Protein AF-A0A8H7PCL9-F1 (afdb_monomer)

Sequence (348 aa):
MTSRLWSHPNTRAAIKTLTWFPVIFFFLENGFSTATVQGRSMQPTFNPDSNKLTPDVVLLSHWGAIGHKFKRGEVVAMTSPHNPNLTITKRIIALEGDTVRPLPQSEQKSAVHVPKGHCWVEGDESFHSRDSNFFGAVPLGLISSKVTYILWPLSRFGKVELKPNRDRVSVDSVDAVHLNQQKSKFSRVIASSYTNIRMENYRRQPITASETDAGHTLIKHAENELLISASGKINRYVTVGLELLEKNKTVVIVGSGKAVSKTVSVTEIIKRRMEGALHQYTQIGSSTSTEKWNPVENKEFDQLVVSKHIPVLTIYLCHEPSPDLEKVSGYQPPTKEGTSSGTAGTTT

Structure (mmCIF, N/CA/C/O backbone):
data_AF-A0A8H7PCL9-F1
#
_entry.id   AF-A0A8H7PCL9-F1
#
loop_
_atom_site.group_PDB
_atom_site.id
_atom_site.type_symbol
_atom_site.label_atom_id
_atom_site.label_alt_id
_atom_site.label_comp_id
_atom_site.label_asym_id
_atom_site.label_entity_id
_atom_site.label_seq_id
_atom_site.pdbx_PDB_ins_code
_atom_site.Cartn_x
_atom_site.Cartn_y
_atom_site.Cartn_z
_atom_site.occupancy
_atom_site.B_iso_or_equiv
_atom_site.auth_seq_id
_atom_site.auth_comp_id
_atom_site.auth_asym_id
_atom_site.auth_atom_id
_atom_site.pdbx_PDB_model_num
ATOM 1 N N . MET A 1 1 ? 8.202 14.945 -63.476 1.00 48.34 1 MET A N 1
ATOM 2 C CA . MET A 1 1 ? 8.216 13.559 -62.941 1.00 48.34 1 MET A CA 1
ATOM 3 C C . MET A 1 1 ? 7.978 13.461 -61.426 1.00 48.34 1 MET A C 1
ATOM 5 O O . MET A 1 1 ? 7.854 12.354 -60.927 1.00 48.34 1 MET A O 1
ATOM 9 N N . THR A 1 2 ? 7.838 14.565 -60.683 1.00 52.59 2 THR A N 1
ATOM 10 C CA . THR A 1 2 ? 7.765 14.551 -59.206 1.00 52.59 2 THR A CA 1
ATOM 11 C C . THR A 1 2 ? 6.348 14.515 -58.614 1.00 52.59 2 THR A C 1
ATOM 13 O O . THR A 1 2 ? 6.199 14.263 -57.424 1.00 52.59 2 THR A O 1
ATOM 16 N N . SER A 1 3 ? 5.287 14.696 -59.408 1.00 57.50 3 SER A N 1
ATOM 17 C CA . SER A 1 3 ? 3.907 14.780 -58.890 1.00 57.50 3 SER A CA 1
ATOM 18 C C . SER A 1 3 ? 3.213 13.429 -58.651 1.00 57.50 3 SER A C 1
ATOM 20 O O . SER A 1 3 ? 2.163 13.393 -58.015 1.00 57.50 3 SER A O 1
ATOM 22 N N . ARG A 1 4 ? 3.783 12.307 -59.123 1.00 54.62 4 ARG A N 1
ATOM 23 C CA . ARG A 1 4 ? 3.155 10.968 -59.042 1.00 54.62 4 ARG A CA 1
ATOM 24 C C . ARG A 1 4 ? 3.496 10.160 -57.785 1.00 54.62 4 ARG A C 1
ATOM 26 O O . ARG A 1 4 ? 2.780 9.214 -57.484 1.00 54.62 4 ARG A O 1
ATOM 33 N N . LEU A 1 5 ? 4.533 10.529 -57.026 1.00 55.78 5 LEU A N 1
ATOM 34 C CA . LEU A 1 5 ? 4.865 9.861 -55.753 1.00 55.78 5 LEU A CA 1
ATOM 35 C C . LEU A 1 5 ? 4.002 10.341 -54.566 1.00 55.78 5 LEU A C 1
ATOM 37 O O . LEU A 1 5 ? 3.931 9.679 -53.530 1.00 55.78 5 LEU A O 1
ATOM 41 N N . TRP A 1 6 ? 3.315 11.478 -54.708 1.00 55.00 6 TRP A N 1
ATOM 42 C CA . TRP A 1 6 ? 2.597 12.157 -53.619 1.00 55.00 6 TRP A CA 1
ATOM 43 C C . TRP A 1 6 ? 1.098 11.811 -53.508 1.00 55.00 6 TRP A C 1
ATOM 45 O O . TRP A 1 6 ? 0.405 12.288 -52.602 1.00 55.00 6 TRP A O 1
ATOM 55 N N . SER A 1 7 ? 0.579 10.984 -54.419 1.00 62.31 7 SER A N 1
ATOM 56 C CA . SER A 1 7 ? -0.838 10.598 -54.471 1.00 62.31 7 SER A CA 1
ATOM 57 C C . SER A 1 7 ? -1.140 9.222 -53.871 1.00 62.31 7 SER A C 1
ATOM 59 O O . SER A 1 7 ? -2.313 8.889 -53.714 1.00 62.31 7 SER A O 1
ATOM 61 N N . HIS A 1 8 ? -0.128 8.430 -53.499 1.00 67.25 8 HIS A N 1
ATOM 62 C CA . HIS A 1 8 ? -0.370 7.133 -52.871 1.00 67.25 8 HIS A CA 1
ATOM 63 C C . HIS A 1 8 ? -0.796 7.298 -51.399 1.00 67.25 8 HIS A C 1
ATOM 65 O O . HIS A 1 8 ? -0.159 8.032 -50.640 1.00 67.25 8 HIS A O 1
ATOM 71 N N . PRO A 1 9 ? -1.848 6.596 -50.942 1.00 70.31 9 PRO A N 1
ATOM 72 C CA . PRO A 1 9 ? -2.336 6.705 -49.564 1.00 70.31 9 PRO A CA 1
ATOM 73 C C . PRO A 1 9 ? -1.254 6.354 -48.527 1.00 70.31 9 PRO A C 1
ATOM 75 O O . PRO A 1 9 ? -1.187 6.973 -47.465 1.00 70.31 9 PRO A O 1
ATOM 78 N N . ASN A 1 10 ? -0.337 5.448 -48.879 1.00 74.44 10 ASN A N 1
ATOM 79 C CA . ASN A 1 10 ? 0.753 5.007 -48.010 1.00 74.44 10 ASN A CA 1
ATOM 80 C C . ASN A 1 10 ? 1.853 6.068 -47.841 1.00 74.44 10 ASN A C 1
ATOM 82 O O . ASN A 1 10 ? 2.430 6.162 -46.761 1.00 74.44 10 ASN A O 1
ATOM 86 N N . THR A 1 11 ? 2.127 6.907 -48.851 1.00 76.75 11 THR A N 1
ATOM 87 C CA . THR A 1 11 ? 3.145 7.970 -48.727 1.00 76.75 11 THR A CA 1
ATOM 88 C C . THR A 1 11 ? 2.647 9.110 -47.843 1.00 76.75 11 THR A C 1
ATOM 90 O O . THR A 1 11 ? 3.394 9.616 -47.008 1.00 76.75 11 THR A O 1
ATOM 93 N N . ARG A 1 12 ? 1.353 9.447 -47.917 1.00 75.56 12 ARG A N 1
ATOM 94 C CA . ARG A 1 12 ? 0.717 10.400 -46.989 1.00 75.56 12 ARG A CA 1
ATOM 95 C C . ARG A 1 12 ? 0.683 9.879 -45.551 1.00 75.56 12 ARG A C 1
ATOM 97 O O . ARG A 1 12 ? 0.902 10.656 -44.625 1.00 75.56 12 ARG A O 1
ATOM 104 N N . ALA A 1 13 ? 0.420 8.586 -45.361 1.00 76.94 13 ALA A N 1
ATOM 105 C CA . ALA A 1 13 ? 0.471 7.953 -44.045 1.00 76.94 13 ALA A CA 1
ATOM 106 C C . ALA A 1 13 ? 1.899 7.950 -43.471 1.00 76.94 13 ALA A C 1
ATOM 108 O O . ALA A 1 13 ? 2.084 8.360 -42.329 1.00 76.94 13 ALA A O 1
ATOM 109 N N . ALA A 1 14 ? 2.903 7.596 -44.281 1.00 82.75 14 ALA A N 1
ATOM 110 C CA . ALA A 1 14 ? 4.309 7.574 -43.876 1.00 82.75 14 ALA A CA 1
ATOM 111 C C . ALA A 1 14 ? 4.837 8.962 -43.469 1.00 82.75 14 ALA A C 1
ATOM 113 O O . ALA A 1 14 ? 5.532 9.096 -42.463 1.00 82.75 14 ALA A O 1
ATOM 114 N N . ILE A 1 15 ? 4.465 10.015 -44.207 1.00 85.44 15 ILE A N 1
ATOM 115 C CA . ILE A 1 15 ? 4.829 11.396 -43.857 1.00 85.44 15 ILE A CA 1
ATOM 116 C C . ILE A 1 15 ? 4.189 11.794 -42.521 1.00 85.44 15 ILE A C 1
ATOM 118 O O . ILE A 1 15 ? 4.875 12.342 -41.663 1.00 85.44 15 ILE A O 1
ATOM 122 N N . LYS A 1 16 ? 2.910 11.453 -42.297 1.00 83.88 16 LYS A N 1
ATOM 123 C CA . LYS A 1 16 ? 2.231 11.714 -41.016 1.00 83.88 16 LYS A CA 1
ATOM 124 C C . LYS A 1 16 ? 2.896 10.981 -39.849 1.00 83.88 16 LYS A C 1
ATOM 126 O O . LYS A 1 16 ? 3.113 11.588 -38.802 1.00 83.88 16 LYS A O 1
ATOM 131 N N . THR A 1 17 ? 3.259 9.709 -40.010 1.00 85.81 17 THR A N 1
ATOM 132 C CA . THR A 1 17 ? 3.965 8.961 -38.957 1.00 85.81 17 THR A CA 1
ATOM 133 C C . THR A 1 17 ? 5.350 9.541 -38.680 1.00 85.81 17 THR A C 1
ATOM 135 O O . THR A 1 17 ? 5.729 9.674 -37.520 1.00 85.81 17 THR A O 1
ATOM 138 N N . LEU A 1 18 ? 6.078 9.961 -39.721 1.00 90.56 18 LEU A N 1
ATOM 139 C CA . LEU A 1 18 ? 7.405 10.560 -39.582 1.00 90.56 18 LEU A CA 1
ATOM 140 C C . LEU A 1 18 ? 7.347 11.919 -38.871 1.00 90.56 18 LEU A C 1
ATOM 142 O O . LEU A 1 18 ? 8.186 12.197 -38.023 1.00 90.56 18 LEU A O 1
ATOM 146 N N . THR A 1 19 ? 6.327 12.741 -39.139 1.00 92.00 19 THR A N 1
ATOM 147 C CA . THR A 1 19 ? 6.136 14.018 -38.426 1.00 92.00 19 THR A CA 1
ATOM 148 C C . THR A 1 19 ? 5.811 13.847 -36.943 1.00 92.00 19 THR A C 1
ATOM 150 O O . THR A 1 19 ? 6.149 14.715 -36.146 1.00 92.00 19 THR A O 1
ATOM 153 N N . TRP A 1 20 ? 5.191 12.729 -36.550 1.00 92.38 20 TRP A N 1
ATOM 154 C CA . TRP A 1 20 ? 4.931 12.413 -35.141 1.00 92.38 20 TRP A CA 1
ATOM 155 C C . TRP A 1 20 ? 6.137 11.787 -34.428 1.00 92.38 20 TRP A C 1
ATOM 157 O O . TRP A 1 20 ? 6.153 11.753 -33.199 1.00 92.38 20 TRP A O 1
ATOM 167 N N . PHE A 1 21 ? 7.159 11.330 -35.160 1.00 91.12 21 PHE A N 1
ATOM 168 C CA . PHE A 1 21 ? 8.329 10.671 -34.578 1.00 91.12 21 PHE A CA 1
ATOM 169 C C . PHE A 1 21 ? 9.096 11.550 -33.572 1.00 91.12 21 PHE A C 1
ATOM 171 O O . PHE A 1 21 ? 9.332 11.054 -32.475 1.00 91.12 21 PHE A O 1
ATOM 178 N N . PRO A 1 22 ? 9.421 12.836 -33.836 1.00 91.62 22 PRO A N 1
ATOM 179 C CA . PRO A 1 22 ? 10.110 13.682 -32.855 1.00 91.62 22 PRO A CA 1
ATOM 180 C C . PRO A 1 22 ? 9.308 13.875 -31.568 1.00 91.62 22 PRO A C 1
ATOM 182 O O . PRO A 1 22 ? 9.877 13.903 -30.482 1.00 91.62 22 PRO A O 1
ATOM 185 N N . VAL A 1 23 ? 7.978 13.960 -31.687 1.00 88.75 23 VAL A N 1
ATOM 186 C CA . VAL A 1 23 ? 7.079 14.047 -30.533 1.00 88.75 23 VAL A CA 1
ATOM 187 C C . VAL A 1 23 ? 7.150 12.737 -29.752 1.00 88.75 23 VAL A C 1
ATOM 189 O O . VAL A 1 23 ? 7.508 12.740 -28.585 1.00 88.75 23 VAL A O 1
ATOM 192 N N . ILE A 1 24 ? 6.910 11.592 -30.391 1.00 86.69 24 ILE A N 1
ATOM 193 C CA . ILE A 1 24 ? 6.972 10.285 -29.719 1.00 86.69 24 ILE A CA 1
ATOM 194 C C . ILE A 1 24 ? 8.344 10.057 -29.069 1.00 86.69 24 ILE A C 1
ATOM 196 O O . ILE A 1 24 ? 8.403 9.628 -27.921 1.00 86.69 24 ILE A O 1
ATOM 200 N N . PHE A 1 25 ? 9.431 10.389 -29.763 1.00 87.56 25 PHE A N 1
ATOM 201 C CA . PHE A 1 25 ? 10.794 10.257 -29.264 1.00 87.56 25 PHE A CA 1
ATOM 202 C C . PHE A 1 25 ? 11.042 11.134 -28.031 1.00 87.56 25 PHE A C 1
ATOM 204 O O . PHE A 1 25 ? 11.454 10.609 -27.001 1.00 87.56 25 PHE A O 1
ATOM 211 N N . PHE A 1 26 ? 10.683 12.424 -28.081 1.00 87.94 26 PHE A N 1
ATOM 212 C CA . PHE A 1 26 ? 10.778 13.330 -26.931 1.00 87.94 26 PHE A CA 1
ATOM 213 C C . PHE A 1 26 ? 10.021 12.785 -25.721 1.00 87.94 26 PHE A C 1
ATOM 215 O O . PHE A 1 26 ? 10.527 12.784 -24.600 1.00 87.94 26 PHE A O 1
ATOM 222 N N . PHE A 1 27 ? 8.799 12.306 -25.944 1.00 83.19 27 PHE A N 1
ATOM 223 C CA . PHE A 1 27 ? 7.983 11.756 -24.878 1.00 83.19 27 PHE A CA 1
ATOM 224 C C . PHE A 1 27 ? 8.627 10.473 -24.309 1.00 83.19 27 PHE A C 1
ATOM 226 O O . PHE A 1 27 ? 8.779 10.355 -23.098 1.00 83.19 27 PHE A O 1
ATOM 233 N N . LEU A 1 28 ? 9.094 9.541 -25.138 1.00 80.69 28 LEU A N 1
ATOM 234 C CA . LEU A 1 28 ? 9.755 8.324 -24.652 1.00 80.69 28 LEU A CA 1
ATOM 235 C C . LEU A 1 28 ? 11.038 8.618 -23.859 1.00 80.69 28 LEU A C 1
ATOM 237 O O . LEU A 1 28 ? 11.231 8.035 -22.794 1.00 80.69 28 LEU A O 1
ATOM 241 N N . GLU A 1 29 ? 11.865 9.543 -24.343 1.00 80.38 29 GLU A N 1
ATOM 242 C CA . GLU A 1 29 ? 13.156 9.888 -23.741 1.00 80.38 29 GLU A CA 1
ATOM 243 C C . GLU A 1 29 ? 13.007 10.650 -22.415 1.00 80.38 29 GLU A C 1
ATOM 245 O O . GLU A 1 29 ? 13.768 10.425 -21.478 1.00 80.38 29 GLU A O 1
ATOM 250 N N . ASN A 1 30 ? 11.981 11.498 -22.285 1.00 83.44 30 ASN A N 1
ATOM 251 C CA . ASN A 1 30 ? 11.715 12.236 -21.043 1.00 83.44 30 ASN A CA 1
ATOM 252 C C . ASN A 1 30 ? 10.790 11.475 -20.076 1.00 83.44 30 ASN A C 1
ATOM 254 O O . ASN A 1 30 ? 10.769 11.739 -18.873 1.00 83.44 30 ASN A O 1
ATOM 258 N N . GLY A 1 31 ? 9.990 10.535 -20.581 1.00 86.50 31 GLY A N 1
ATOM 259 C CA . GLY A 1 31 ? 9.004 9.800 -19.793 1.00 86.50 31 GLY A CA 1
ATOM 260 C C . GLY A 1 31 ? 9.600 8.698 -18.930 1.00 86.50 31 GLY A C 1
ATOM 261 O O . GLY A 1 31 ? 9.105 8.450 -17.824 1.00 86.50 31 GLY A O 1
ATOM 262 N N . PHE A 1 32 ? 10.678 8.072 -19.405 1.00 91.38 32 PHE A N 1
ATOM 263 C CA . PHE A 1 32 ? 11.322 6.947 -18.741 1.00 91.38 32 PHE A CA 1
ATOM 264 C C . PHE A 1 32 ? 12.839 7.115 -18.685 1.00 91.38 32 PHE A C 1
ATOM 266 O O . PHE A 1 32 ? 13.450 7.598 -19.628 1.00 91.38 32 PHE A O 1
ATOM 273 N N . SER A 1 33 ? 13.457 6.668 -17.596 1.00 92.69 33 SER A N 1
ATOM 274 C CA . SER A 1 33 ? 14.913 6.520 -17.508 1.00 92.69 33 SER A CA 1
ATOM 275 C C . SER A 1 33 ? 15.283 5.194 -16.867 1.00 92.69 33 SER A C 1
ATOM 277 O O . SER A 1 33 ? 14.456 4.506 -16.267 1.00 92.69 33 SER A O 1
ATOM 279 N N . THR A 1 34 ? 16.546 4.818 -17.003 1.00 93.81 34 THR A N 1
ATOM 280 C CA . THR A 1 34 ? 17.111 3.650 -16.334 1.00 93.81 34 THR A CA 1
ATOM 281 C C . THR A 1 34 ? 18.016 4.100 -15.202 1.00 93.81 34 THR A C 1
ATOM 283 O O . THR A 1 34 ? 18.816 5.016 -15.386 1.00 93.81 34 THR A O 1
ATOM 286 N N . ALA A 1 35 ? 17.938 3.435 -14.055 1.00 93.56 35 ALA A N 1
ATOM 287 C CA . ALA A 1 35 ? 18.825 3.696 -12.929 1.00 93.56 35 ALA A CA 1
ATOM 288 C C . ALA A 1 35 ? 19.365 2.396 -12.342 1.00 93.56 35 ALA A C 1
ATOM 290 O O . ALA A 1 35 ? 18.696 1.366 -12.365 1.00 93.56 35 ALA A O 1
ATOM 291 N N . THR A 1 36 ? 20.565 2.459 -11.777 1.00 93.00 36 THR A N 1
ATOM 292 C CA . THR A 1 36 ? 21.173 1.334 -11.066 1.00 93.00 36 THR A CA 1
ATOM 293 C C . THR A 1 36 ? 20.887 1.471 -9.578 1.00 93.00 36 THR A C 1
ATOM 295 O O . THR A 1 36 ? 21.267 2.467 -8.959 1.00 93.00 36 THR A O 1
ATOM 298 N N . VAL A 1 37 ? 20.235 0.475 -8.980 1.00 90.88 37 VAL A N 1
ATOM 299 C CA . VAL A 1 37 ? 19.959 0.472 -7.542 1.00 90.88 37 VAL A CA 1
ATOM 300 C C . VAL A 1 37 ? 21.209 0.015 -6.809 1.00 90.88 37 VAL A C 1
ATOM 302 O O . VAL A 1 37 ? 21.647 -1.125 -6.941 1.00 90.88 37 VAL A O 1
ATOM 305 N N . GLN A 1 38 ? 21.778 0.899 -5.996 1.00 85.69 38 GLN A N 1
ATOM 306 C CA . GLN A 1 38 ? 22.932 0.590 -5.159 1.00 85.69 38 GLN A CA 1
ATOM 307 C C . GLN A 1 38 ? 22.536 0.599 -3.680 1.00 85.69 38 GLN A C 1
ATOM 309 O O . GLN A 1 38 ? 21.828 1.487 -3.208 1.00 85.69 38 GLN A O 1
ATOM 314 N N . GLY A 1 39 ? 23.017 -0.396 -2.932 1.00 83.94 39 GLY A N 1
ATOM 315 C CA . GLY A 1 39 ? 22.802 -0.505 -1.487 1.00 83.94 39 GLY A CA 1
ATOM 316 C C . GLY A 1 39 ? 21.831 -1.612 -1.074 1.00 83.94 39 GLY A C 1
ATOM 317 O O . GLY A 1 39 ? 21.300 -2.346 -1.906 1.00 83.94 39 GLY A O 1
ATOM 318 N N 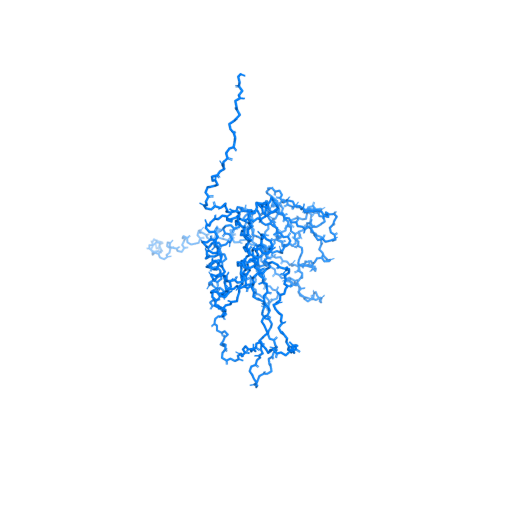. ARG A 1 40 ? 21.650 -1.743 0.248 1.00 85.56 40 ARG A N 1
ATOM 319 C CA . ARG A 1 40 ? 20.899 -2.838 0.891 1.00 85.56 40 ARG A CA 1
ATOM 320 C C . ARG A 1 40 ? 19.485 -2.464 1.328 1.00 85.56 40 ARG A C 1
ATOM 322 O O . ARG A 1 40 ? 18.688 -3.344 1.596 1.00 85.56 40 ARG A O 1
ATOM 329 N N . SER A 1 41 ? 19.142 -1.173 1.367 1.00 86.44 41 SER A N 1
ATOM 330 C CA . SER A 1 41 ? 17.888 -0.721 1.996 1.00 86.44 41 SER A CA 1
ATOM 331 C C . SER A 1 41 ? 16.605 -1.244 1.338 1.00 86.44 41 SER A C 1
ATOM 333 O O . SER A 1 41 ? 15.553 -1.232 1.962 1.00 86.44 41 SER A O 1
ATOM 335 N N . MET A 1 42 ? 16.683 -1.705 0.089 1.00 89.25 42 MET A N 1
ATOM 336 C CA . MET A 1 42 ? 15.554 -2.273 -0.650 1.00 89.25 42 MET A CA 1
ATOM 337 C C . MET A 1 42 ? 15.635 -3.803 -0.783 1.00 89.25 42 MET A C 1
ATOM 339 O O . MET A 1 42 ? 14.898 -4.380 -1.578 1.00 89.25 42 MET A O 1
ATOM 343 N N . GLN A 1 43 ? 16.512 -4.476 -0.032 1.00 89.56 43 GLN A N 1
ATOM 344 C CA . GLN A 1 43 ? 16.534 -5.940 0.030 1.00 89.56 43 GLN A CA 1
ATOM 345 C C . GLN A 1 43 ? 15.271 -6.464 0.739 1.00 89.56 43 GLN A C 1
ATOM 347 O O . GLN A 1 43 ? 14.788 -5.816 1.665 1.00 89.56 43 GLN A O 1
ATOM 352 N N . PRO A 1 44 ? 14.690 -7.601 0.311 1.00 86.94 44 PRO A N 1
ATOM 353 C CA . PRO A 1 44 ? 15.132 -8.473 -0.784 1.00 86.94 44 PRO A CA 1
ATOM 354 C C . PRO A 1 44 ? 14.620 -8.046 -2.174 1.00 86.94 44 PRO A C 1
ATOM 356 O O . PRO A 1 44 ? 14.901 -8.720 -3.161 1.00 86.94 44 PRO A O 1
ATOM 359 N N . THR A 1 45 ? 13.841 -6.964 -2.281 1.00 89.12 45 THR A N 1
ATOM 360 C CA . THR A 1 45 ? 13.216 -6.551 -3.551 1.00 89.12 45 THR A CA 1
ATOM 361 C C . THR A 1 45 ? 14.243 -6.152 -4.607 1.00 89.12 45 THR A C 1
ATOM 363 O O . THR A 1 45 ? 14.085 -6.532 -5.766 1.00 89.12 45 THR A O 1
ATOM 366 N N . PHE A 1 46 ? 15.305 -5.447 -4.218 1.00 90.19 46 PHE A N 1
ATOM 367 C CA . PHE A 1 46 ? 16.457 -5.186 -5.078 1.00 90.19 46 PHE A CA 1
ATOM 368 C C . PHE A 1 46 ? 17.738 -5.723 -4.460 1.00 90.19 46 PHE A C 1
ATOM 370 O O . PHE A 1 46 ? 17.904 -5.681 -3.240 1.00 90.19 46 PHE A O 1
ATOM 377 N N . ASN A 1 47 ? 18.651 -6.177 -5.317 1.00 88.06 47 ASN A N 1
ATOM 378 C CA . ASN A 1 47 ? 19.951 -6.738 -4.958 1.00 88.06 47 ASN A CA 1
ATOM 379 C C . ASN A 1 47 ? 19.860 -7.806 -3.847 1.00 88.06 47 ASN A C 1
ATOM 381 O O . ASN A 1 47 ? 20.488 -7.624 -2.804 1.00 88.06 47 ASN A O 1
ATOM 385 N N . PRO A 1 48 ? 19.075 -8.890 -4.008 1.00 83.19 48 PRO A N 1
ATOM 386 C CA . PRO A 1 48 ? 18.909 -9.912 -2.971 1.00 83.19 48 PRO A CA 1
ATOM 387 C C . PRO A 1 48 ? 20.243 -10.569 -2.590 1.00 83.19 48 PRO A C 1
ATOM 389 O O . PRO A 1 48 ? 20.454 -10.915 -1.429 1.00 83.19 48 PRO A O 1
ATOM 392 N N . ASP A 1 49 ? 21.171 -10.668 -3.542 1.00 78.88 49 ASP A N 1
ATOM 393 C CA . ASP A 1 49 ? 22.496 -11.218 -3.304 1.00 78.88 49 ASP A CA 1
ATOM 394 C C . ASP A 1 49 ? 23.386 -10.229 -2.544 1.00 78.88 49 ASP A C 1
ATOM 396 O O . ASP A 1 49 ? 23.558 -9.064 -2.914 1.00 78.88 49 ASP A O 1
ATOM 400 N N . SER A 1 50 ? 24.045 -10.721 -1.496 1.00 66.62 50 SER A N 1
ATOM 401 C CA . SER A 1 50 ? 24.987 -9.918 -0.706 1.00 66.62 50 SER A CA 1
ATOM 402 C C . SER A 1 50 ? 26.277 -9.576 -1.459 1.00 66.62 50 SER A C 1
ATOM 404 O O . SER A 1 50 ? 26.974 -8.635 -1.071 1.00 66.62 50 SER A O 1
ATOM 406 N N . ASN A 1 51 ? 26.577 -10.305 -2.539 1.00 66.44 51 ASN A N 1
ATOM 407 C CA . ASN A 1 51 ? 27.862 -10.248 -3.234 1.00 66.44 51 ASN A CA 1
ATOM 408 C C . ASN A 1 51 ? 28.054 -9.000 -4.113 1.00 66.44 51 ASN A C 1
ATOM 410 O O . ASN A 1 51 ? 29.161 -8.787 -4.585 1.00 66.44 51 ASN A O 1
ATOM 414 N N . LYS A 1 52 ? 27.037 -8.141 -4.309 1.00 66.69 52 LYS A N 1
ATOM 415 C CA . LYS A 1 52 ? 27.106 -6.851 -5.049 1.00 66.69 52 LYS A CA 1
ATOM 416 C C . LYS A 1 52 ? 27.705 -6.894 -6.473 1.00 66.69 52 LYS A C 1
ATOM 418 O O . LYS A 1 52 ? 27.866 -5.840 -7.079 1.00 66.69 52 LYS A O 1
ATOM 423 N N . LEU A 1 53 ? 28.017 -8.072 -7.015 1.00 72.62 53 LEU A N 1
ATOM 424 C CA . LEU A 1 53 ? 28.692 -8.236 -8.307 1.00 72.62 53 LEU A CA 1
ATOM 425 C C . LEU A 1 53 ? 27.842 -7.737 -9.482 1.00 72.62 53 LEU A C 1
ATOM 427 O O . LEU A 1 53 ? 28.380 -7.211 -10.451 1.00 72.62 53 LEU A O 1
ATOM 431 N N . THR A 1 54 ? 26.518 -7.868 -9.385 1.00 81.00 54 THR A N 1
ATOM 432 C CA . THR A 1 54 ? 25.570 -7.433 -10.416 1.00 81.00 54 THR A CA 1
ATOM 433 C C . THR A 1 54 ? 24.468 -6.587 -9.781 1.00 81.00 54 THR A C 1
ATOM 435 O O . THR A 1 54 ? 23.541 -7.155 -9.200 1.00 81.00 54 THR A O 1
ATOM 438 N N . PRO A 1 55 ? 24.556 -5.247 -9.832 1.00 87.31 55 PRO A N 1
ATOM 439 C CA . PRO A 1 55 ? 23.499 -4.401 -9.305 1.00 87.31 55 PRO A CA 1
ATOM 440 C C . PRO A 1 55 ? 22.277 -4.423 -10.229 1.00 87.31 55 PRO A C 1
ATOM 442 O O . PRO A 1 55 ? 22.405 -4.502 -11.454 1.00 87.31 55 PRO A O 1
ATOM 445 N N . ASP A 1 56 ? 21.095 -4.310 -9.634 1.00 92.00 56 ASP A N 1
ATOM 446 C CA . ASP A 1 56 ? 19.845 -4.251 -10.377 1.00 92.00 56 ASP A CA 1
ATOM 447 C C . ASP A 1 56 ? 19.738 -2.941 -11.154 1.00 92.00 56 ASP A C 1
ATOM 449 O O . ASP A 1 56 ? 19.853 -1.849 -10.589 1.00 92.00 56 ASP A O 1
ATOM 453 N N . VAL A 1 57 ? 19.452 -3.051 -12.449 1.00 94.62 57 VAL A N 1
ATOM 454 C CA . VAL A 1 57 ? 19.071 -1.908 -13.282 1.00 94.62 57 VAL A CA 1
ATOM 455 C C . VAL A 1 57 ? 17.556 -1.874 -13.356 1.00 94.62 57 VAL A C 1
ATOM 457 O O . VAL A 1 57 ? 16.927 -2.866 -13.720 1.00 94.62 57 VAL A O 1
ATOM 460 N N . VAL A 1 58 ? 16.962 -0.738 -13.015 1.00 96.06 58 VAL A N 1
ATOM 461 C CA . VAL A 1 58 ? 15.513 -0.557 -12.929 1.00 96.06 58 VAL A CA 1
ATOM 462 C C . VAL A 1 58 ? 15.018 0.515 -13.890 1.00 96.06 58 VAL A C 1
ATOM 464 O O . VAL A 1 58 ? 15.736 1.458 -14.220 1.00 96.06 58 VAL A O 1
ATOM 467 N N . LEU A 1 59 ? 13.763 0.373 -14.312 1.00 95.50 59 LEU A N 1
ATOM 468 C CA . LEU A 1 59 ? 13.050 1.349 -15.124 1.00 95.50 59 LEU A CA 1
ATOM 469 C C . LEU A 1 59 ? 12.289 2.334 -14.233 1.00 95.50 59 LEU A C 1
ATOM 471 O O . LEU A 1 59 ? 11.365 1.956 -13.497 1.00 95.50 59 LEU A O 1
ATOM 475 N N . LEU A 1 60 ? 12.648 3.604 -14.359 1.00 94.88 60 LEU A N 1
ATOM 476 C CA . LEU A 1 60 ? 12.016 4.742 -13.716 1.00 94.88 60 LEU A CA 1
ATOM 477 C C . LEU A 1 60 ? 10.982 5.362 -14.656 1.00 94.88 60 LEU A C 1
ATOM 479 O O . LEU A 1 60 ? 11.280 5.655 -15.809 1.00 94.88 60 LEU A O 1
ATOM 483 N N . SER A 1 61 ? 9.765 5.576 -14.164 1.00 94.06 61 SER A N 1
ATOM 484 C CA . SER A 1 61 ? 8.705 6.293 -14.876 1.00 94.06 61 SER A CA 1
ATOM 485 C C . SER A 1 61 ? 8.485 7.664 -14.242 1.00 94.06 61 SER A C 1
ATOM 487 O O . SER A 1 61 ? 7.948 7.755 -13.132 1.00 94.06 61 SER A O 1
ATOM 489 N N . HIS A 1 62 ? 8.873 8.728 -14.947 1.00 91.38 62 HIS A N 1
ATOM 490 C CA . HIS A 1 62 ? 8.704 10.112 -14.490 1.00 91.38 62 HIS A CA 1
ATOM 491 C C . HIS A 1 62 ? 7.261 10.580 -14.652 1.00 91.38 62 HIS A C 1
ATOM 493 O O . HIS A 1 62 ? 6.701 11.207 -13.758 1.00 91.38 62 HIS A O 1
ATOM 499 N N . TRP A 1 63 ? 6.596 10.198 -15.744 1.00 87.44 63 TRP A N 1
ATOM 500 C CA . TRP A 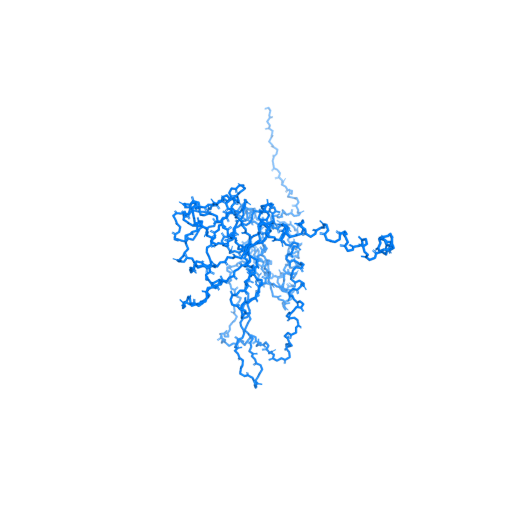1 63 ? 5.178 10.523 -15.942 1.00 87.44 63 TRP A CA 1
ATOM 501 C C . TRP A 1 63 ? 4.273 9.929 -14.873 1.00 87.44 63 TRP A C 1
ATOM 503 O O . TRP A 1 63 ? 3.276 10.540 -14.494 1.00 87.44 63 TRP A O 1
ATOM 513 N N . GLY A 1 64 ? 4.646 8.759 -14.348 1.00 82.31 64 GLY A N 1
ATOM 514 C CA . GLY A 1 64 ? 3.964 8.162 -13.210 1.00 82.31 64 GLY A CA 1
ATOM 515 C C . GLY A 1 64 ? 3.998 9.042 -11.956 1.00 82.31 64 GLY A C 1
ATOM 516 O O . GLY A 1 64 ? 3.106 8.906 -11.122 1.00 82.31 64 GLY A O 1
ATOM 517 N N . ALA A 1 65 ? 4.981 9.940 -11.831 1.00 86.31 65 ALA A N 1
ATOM 518 C CA . ALA A 1 65 ? 5.144 10.845 -10.696 1.00 86.31 65 ALA A CA 1
ATOM 519 C C . ALA A 1 65 ? 4.500 12.231 -10.902 1.00 86.31 65 ALA A C 1
ATOM 521 O O . ALA A 1 65 ? 4.036 12.803 -9.922 1.00 86.31 65 ALA A O 1
ATOM 522 N N . ILE A 1 66 ? 4.377 12.734 -12.143 1.00 85.19 66 ILE A N 1
ATOM 523 C CA . ILE A 1 66 ? 3.850 14.089 -12.454 1.00 85.19 66 ILE A CA 1
ATOM 524 C C . ILE A 1 66 ? 2.468 14.351 -11.836 1.00 85.19 66 ILE A C 1
ATOM 526 O O . ILE A 1 66 ? 2.190 15.440 -11.349 1.00 85.19 66 ILE A O 1
ATOM 530 N N . GLY A 1 67 ? 1.579 13.356 -11.850 1.00 82.12 67 GLY A N 1
ATOM 531 C CA . GLY A 1 67 ? 0.229 13.512 -11.303 1.00 82.12 67 GLY A CA 1
ATOM 532 C C . GLY A 1 67 ? 0.131 13.366 -9.782 1.00 82.12 67 GLY A C 1
ATOM 533 O O . GLY A 1 67 ? -0.982 13.389 -9.268 1.00 82.12 67 GLY A O 1
ATOM 534 N N . HIS A 1 68 ? 1.243 13.100 -9.085 1.00 86.00 68 HIS A N 1
ATOM 535 C CA . HIS A 1 68 ? 1.305 12.719 -7.666 1.00 86.00 68 HIS A CA 1
ATOM 536 C C . HIS A 1 68 ? 0.322 11.603 -7.251 1.00 86.00 68 HIS A C 1
ATOM 538 O O . HIS A 1 68 ? -0.032 11.452 -6.084 1.00 86.00 68 HIS A O 1
ATOM 544 N N . LYS A 1 69 ? -0.108 10.769 -8.211 1.00 89.62 69 LYS A N 1
ATOM 545 C CA . LYS A 1 69 ? -1.028 9.645 -7.987 1.00 89.62 69 LYS A CA 1
ATOM 546 C C . LYS A 1 69 ? -0.242 8.402 -7.606 1.00 89.62 69 LYS A C 1
ATOM 548 O O . LYS A 1 69 ? 0.010 7.528 -8.442 1.00 89.62 69 LYS A O 1
ATOM 553 N N . PHE A 1 70 ? 0.154 8.329 -6.347 1.00 91.88 70 PHE A N 1
ATOM 554 C CA . PHE A 1 70 ? 0.882 7.191 -5.801 1.00 91.88 70 PHE A CA 1
ATOM 555 C C . PHE A 1 70 ? -0.045 6.182 -5.132 1.00 91.88 70 PHE A C 1
ATOM 557 O O . PHE A 1 70 ? -1.164 6.501 -4.736 1.00 91.88 70 PHE A O 1
ATOM 564 N N . LYS A 1 71 ? 0.422 4.938 -5.027 1.00 92.00 71 LYS A N 1
ATOM 565 C CA . LYS A 1 71 ? -0.266 3.873 -4.298 1.00 92.00 71 LYS A CA 1
ATOM 566 C C . LYS A 1 71 ? 0.642 3.307 -3.217 1.00 92.00 71 LYS A C 1
ATOM 568 O O . LYS A 1 71 ? 1.854 3.199 -3.387 1.00 92.00 71 LYS A O 1
ATOM 573 N N . ARG A 1 72 ? 0.024 2.882 -2.118 1.00 90.75 72 ARG A N 1
ATOM 574 C CA . ARG A 1 72 ? 0.689 2.128 -1.050 1.00 90.75 72 ARG A CA 1
ATOM 575 C C . ARG A 1 72 ? 1.313 0.858 -1.642 1.00 90.75 72 ARG A C 1
ATOM 577 O O . ARG A 1 72 ? 0.709 0.206 -2.495 1.00 90.75 72 ARG A O 1
ATOM 584 N N . GLY A 1 73 ? 2.525 0.536 -1.213 1.00 90.62 73 GLY A N 1
ATOM 585 C CA . GLY A 1 73 ? 3.308 -0.589 -1.713 1.00 90.62 73 GLY A CA 1
ATOM 586 C C . GLY A 1 73 ? 4.105 -0.309 -2.989 1.00 90.62 73 GLY A C 1
ATOM 587 O O . GLY A 1 73 ? 4.929 -1.151 -3.348 1.00 90.62 73 GLY A O 1
ATOM 588 N N . GLU A 1 74 ? 3.921 0.835 -3.661 1.00 93.75 74 GLU A N 1
ATOM 589 C CA . GLU A 1 74 ? 4.763 1.229 -4.798 1.00 93.75 74 GLU A CA 1
ATOM 590 C C . GLU A 1 74 ? 6.178 1.586 -4.344 1.00 93.75 74 GLU A C 1
ATOM 592 O O . GLU A 1 74 ? 6.396 2.115 -3.253 1.00 93.75 74 GLU A O 1
ATOM 597 N N . VAL A 1 75 ? 7.146 1.309 -5.212 1.00 95.38 75 VAL A N 1
ATOM 598 C CA . VAL A 1 75 ? 8.528 1.736 -5.031 1.00 95.38 75 VAL A CA 1
ATOM 599 C C . VAL A 1 75 ? 8.757 3.010 -5.829 1.00 95.38 75 VAL A C 1
ATOM 601 O O . VAL A 1 75 ? 8.385 3.099 -7.000 1.00 95.38 75 VAL A O 1
ATOM 604 N N . VAL A 1 76 ? 9.388 3.989 -5.198 1.00 95.81 76 VAL A N 1
ATOM 605 C CA . VAL A 1 76 ? 9.662 5.298 -5.780 1.00 95.81 76 VAL A CA 1
ATOM 606 C C . VAL A 1 76 ? 11.126 5.673 -5.611 1.00 95.81 76 VAL A C 1
ATOM 608 O O . VAL A 1 76 ? 11.768 5.304 -4.624 1.00 95.81 76 VAL A O 1
ATOM 611 N N . ALA A 1 77 ? 11.646 6.409 -6.588 1.00 95.62 77 ALA A N 1
ATOM 612 C CA . ALA A 1 77 ? 12.903 7.122 -6.462 1.00 95.62 77 ALA A CA 1
ATOM 613 C C . ALA A 1 77 ? 12.593 8.581 -6.121 1.00 95.62 77 ALA A C 1
ATOM 615 O O . ALA A 1 77 ? 11.700 9.199 -6.706 1.00 95.62 77 ALA A O 1
ATOM 616 N N . MET A 1 78 ? 13.303 9.112 -5.135 1.00 95.38 78 MET A N 1
ATOM 617 C CA . MET A 1 78 ? 13.056 10.445 -4.612 1.00 95.38 78 MET A CA 1
ATOM 618 C C . MET A 1 78 ? 14.341 11.111 -4.156 1.00 95.38 78 MET A C 1
ATOM 620 O O . MET A 1 78 ? 15.293 10.443 -3.749 1.00 95.38 78 MET A O 1
ATOM 624 N N . THR A 1 79 ? 14.351 12.434 -4.176 1.00 95.00 79 THR A N 1
ATOM 625 C CA . THR A 1 79 ? 15.445 13.210 -3.603 1.00 95.00 79 THR A CA 1
ATOM 626 C C . THR A 1 79 ? 15.398 13.098 -2.081 1.00 95.00 79 THR A C 1
ATOM 628 O O . THR A 1 79 ? 14.341 13.253 -1.467 1.00 95.00 79 THR A O 1
ATOM 631 N N . SER A 1 80 ? 16.537 12.799 -1.458 1.00 93.00 80 SER A N 1
ATOM 632 C CA . SER A 1 80 ? 16.628 12.700 -0.003 1.00 93.00 80 SER A CA 1
ATOM 633 C C . SER A 1 80 ? 16.338 14.063 0.641 1.00 93.00 80 SER A C 1
ATOM 635 O O . SER A 1 80 ? 16.984 15.047 0.277 1.00 93.00 80 SER A O 1
ATOM 637 N N . PRO A 1 81 ? 15.442 14.142 1.645 1.00 91.56 81 PRO A N 1
ATOM 638 C CA . PRO A 1 81 ? 15.128 15.404 2.321 1.00 91.56 81 PRO A CA 1
ATOM 639 C C . PRO A 1 81 ? 16.324 15.970 3.102 1.00 91.56 81 PRO A C 1
ATOM 641 O O . PRO A 1 81 ? 16.367 17.157 3.397 1.00 91.56 81 PRO A O 1
ATOM 644 N N . HIS A 1 82 ? 17.300 15.122 3.438 1.00 88.94 82 HIS A N 1
ATOM 645 C CA . HIS A 1 82 ? 18.495 15.507 4.190 1.00 88.94 82 HIS A CA 1
ATOM 646 C C . HIS A 1 82 ? 19.682 15.875 3.292 1.00 88.94 82 HIS A C 1
ATOM 648 O O . HIS A 1 82 ? 20.582 16.590 3.719 1.00 88.94 82 HIS A O 1
ATOM 654 N N . ASN A 1 83 ? 19.721 15.352 2.063 1.00 91.31 83 ASN A N 1
ATOM 655 C CA . ASN A 1 83 ? 20.793 15.636 1.117 1.00 91.31 83 ASN A CA 1
ATOM 656 C C . ASN A 1 83 ? 20.217 15.745 -0.305 1.00 91.31 83 ASN A C 1
ATOM 658 O O . ASN A 1 83 ? 19.920 14.710 -0.907 1.00 91.31 83 ASN A O 1
ATOM 662 N N . PRO A 1 84 ? 20.107 16.960 -0.870 1.00 91.38 84 PRO A N 1
ATOM 663 C CA . PRO A 1 84 ? 19.490 17.170 -2.178 1.00 91.38 84 PRO A CA 1
ATOM 664 C C . PRO A 1 84 ? 20.287 16.555 -3.337 1.00 91.38 84 PRO A C 1
ATOM 666 O O . PRO A 1 84 ? 19.728 16.315 -4.401 1.00 91.38 84 PRO A O 1
ATOM 669 N N . ASN A 1 85 ? 21.571 16.247 -3.133 1.00 92.94 85 ASN A N 1
ATOM 670 C CA . ASN A 1 85 ? 22.415 15.609 -4.146 1.00 92.94 85 ASN A CA 1
ATOM 671 C C . ASN A 1 85 ? 22.252 14.081 -4.183 1.00 92.94 85 ASN A C 1
ATOM 673 O O . ASN A 1 85 ? 22.863 13.415 -5.017 1.00 92.94 85 ASN A O 1
ATOM 677 N N . LEU A 1 86 ? 21.463 13.504 -3.269 1.00 91.12 86 LEU A N 1
ATOM 678 C CA . LEU A 1 86 ? 21.279 12.064 -3.151 1.00 91.12 86 LEU A CA 1
ATOM 679 C C . LEU A 1 86 ? 19.857 11.664 -3.545 1.00 91.12 86 LEU A C 1
ATOM 681 O O . LEU A 1 86 ? 18.891 12.019 -2.871 1.00 91.12 86 LEU A O 1
ATOM 685 N N . THR A 1 87 ? 19.738 10.839 -4.585 1.00 92.31 87 THR A N 1
ATOM 686 C CA . THR A 1 87 ? 18.483 10.149 -4.908 1.00 92.31 87 THR A CA 1
ATOM 687 C C . THR A 1 87 ? 18.429 8.819 -4.165 1.00 92.31 87 THR A C 1
ATOM 689 O O . THR A 1 87 ? 19.327 7.987 -4.289 1.00 92.31 87 THR A O 1
ATOM 692 N N . ILE A 1 88 ? 17.371 8.610 -3.389 1.00 93.75 88 ILE A N 1
ATOM 693 C CA . ILE A 1 88 ? 17.115 7.383 -2.639 1.00 93.75 88 ILE A CA 1
ATOM 694 C C . ILE A 1 88 ? 15.933 6.632 -3.247 1.00 93.75 88 ILE A C 1
ATOM 696 O O . ILE A 1 88 ? 14.978 7.229 -3.734 1.00 93.75 88 ILE A O 1
ATOM 700 N N . THR A 1 89 ? 15.992 5.304 -3.203 1.00 94.56 89 THR A N 1
ATOM 701 C CA . THR A 1 89 ? 14.874 4.436 -3.592 1.00 94.56 89 THR A CA 1
ATOM 702 C C . THR A 1 89 ? 14.226 3.874 -2.338 1.00 94.56 89 THR A C 1
ATOM 704 O O . THR A 1 89 ? 14.932 3.306 -1.501 1.00 94.56 89 THR A O 1
ATOM 707 N N . LYS A 1 90 ? 12.911 4.058 -2.195 1.00 94.75 90 LYS A N 1
ATOM 708 C CA . LYS A 1 90 ? 12.119 3.630 -1.032 1.00 94.75 90 LYS A CA 1
ATOM 709 C C . LYS A 1 90 ? 10.743 3.132 -1.456 1.00 94.75 90 LYS A C 1
ATOM 711 O O . LYS A 1 90 ? 10.282 3.407 -2.562 1.00 94.75 90 LYS A O 1
ATOM 716 N N . ARG A 1 91 ? 10.073 2.397 -0.574 1.00 95.19 91 ARG A N 1
ATOM 717 C CA . ARG A 1 91 ? 8.698 1.936 -0.756 1.00 95.19 91 ARG A CA 1
ATOM 718 C C . ARG A 1 91 ? 7.726 2.834 -0.006 1.00 95.19 91 ARG A C 1
ATOM 720 O O . ARG A 1 91 ? 7.935 3.125 1.166 1.00 95.19 91 ARG A O 1
ATOM 727 N N . ILE A 1 92 ? 6.636 3.218 -0.659 1.00 95.25 92 ILE A N 1
ATOM 728 C CA . ILE A 1 92 ? 5.538 3.949 -0.027 1.00 95.25 92 ILE A CA 1
ATOM 729 C C . ILE A 1 92 ? 4.785 2.995 0.894 1.00 95.25 92 ILE A C 1
ATOM 731 O O . ILE A 1 92 ? 4.195 2.014 0.444 1.00 95.25 92 ILE A O 1
ATOM 735 N N . ILE A 1 93 ? 4.793 3.297 2.184 1.00 93.38 93 ILE A N 1
ATOM 736 C CA . ILE A 1 93 ? 4.060 2.550 3.205 1.00 93.38 93 ILE A CA 1
ATOM 737 C C . ILE A 1 93 ? 2.690 3.183 3.431 1.00 93.38 93 ILE A C 1
ATOM 739 O O . ILE A 1 93 ? 1.696 2.467 3.505 1.00 93.38 93 ILE A O 1
ATOM 743 N N . ALA A 1 94 ? 2.632 4.512 3.479 1.00 93.38 94 ALA A N 1
ATOM 744 C CA . ALA A 1 94 ? 1.406 5.245 3.755 1.00 93.38 94 ALA A CA 1
ATOM 745 C C . ALA A 1 94 ? 1.339 6.562 2.973 1.00 93.38 94 ALA A C 1
ATOM 747 O O . ALA A 1 94 ? 2.367 7.117 2.577 1.00 93.38 94 ALA A O 1
ATOM 748 N N . LEU A 1 95 ? 0.123 7.035 2.733 1.00 94.31 95 LEU A N 1
ATOM 749 C CA . LEU A 1 95 ? -0.196 8.264 2.007 1.00 94.31 95 LEU A CA 1
ATOM 750 C C . LEU A 1 95 ? -0.947 9.233 2.925 1.00 94.31 95 LEU A C 1
ATOM 752 O O . LEU A 1 95 ? -1.212 8.916 4.079 1.00 94.31 95 LEU A O 1
ATOM 756 N N . GLU A 1 96 ? -1.258 10.421 2.419 1.00 92.81 96 GLU A N 1
ATOM 757 C CA . GLU A 1 96 ? -2.031 11.428 3.148 1.00 92.81 96 GLU A CA 1
ATOM 758 C C . GLU A 1 96 ? -3.294 10.863 3.821 1.00 92.81 96 GLU A C 1
ATOM 760 O O . GLU A 1 96 ? -4.024 10.070 3.228 1.00 92.81 96 GLU A O 1
ATOM 765 N N . GLY A 1 97 ? -3.532 11.270 5.071 1.00 90.06 97 GLY A N 1
ATOM 766 C CA . GLY A 1 97 ? -4.644 10.786 5.902 1.00 90.06 97 GLY A CA 1
ATOM 767 C C . GLY A 1 97 ? -4.373 9.454 6.607 1.00 90.06 97 GLY A C 1
ATOM 768 O O . GLY A 1 97 ? -5.003 9.137 7.607 1.00 90.06 97 GLY A O 1
ATOM 769 N N . ASP A 1 98 ? -3.395 8.662 6.169 1.00 91.88 98 ASP A N 1
ATOM 770 C CA . ASP A 1 98 ? -3.072 7.437 6.894 1.00 91.88 98 ASP A CA 1
ATOM 771 C C . ASP A 1 98 ? -2.432 7.741 8.250 1.00 91.88 98 ASP A C 1
ATOM 773 O O . ASP A 1 98 ? -1.664 8.691 8.411 1.00 91.88 98 ASP A O 1
ATOM 777 N N . THR A 1 99 ? -2.661 6.853 9.214 1.00 90.44 99 THR A N 1
ATOM 778 C CA . THR A 1 99 ? -1.914 6.847 10.474 1.00 90.44 99 THR A CA 1
ATOM 779 C C . THR A 1 99 ? -0.966 5.653 10.510 1.00 90.44 99 THR A C 1
ATOM 781 O O . THR A 1 99 ? -1.372 4.501 10.346 1.00 90.44 99 THR A O 1
ATOM 784 N N . VAL A 1 100 ? 0.321 5.927 10.724 1.00 90.88 100 VAL A N 1
ATOM 785 C CA . VAL A 1 100 ? 1.401 4.933 10.755 1.00 90.88 100 VAL A CA 1
ATOM 786 C C . VAL A 1 100 ? 1.963 4.841 12.160 1.00 90.88 100 VAL A C 1
ATOM 788 O O . VAL A 1 100 ? 2.263 5.858 12.778 1.00 90.88 100 VAL A O 1
ATOM 791 N N . ARG A 1 101 ? 2.173 3.623 12.665 1.00 89.38 101 ARG A N 1
ATOM 792 C CA . ARG A 1 101 ? 3.039 3.409 13.833 1.00 89.38 101 ARG A CA 1
ATOM 793 C C . ARG A 1 101 ? 4.488 3.212 13.363 1.00 89.38 101 ARG A C 1
ATOM 795 O O . ARG A 1 101 ? 4.746 2.232 12.648 1.00 89.38 101 ARG A O 1
ATOM 802 N N . PRO A 1 102 ? 5.423 4.114 13.715 1.00 84.81 102 PRO A N 1
ATOM 803 C CA . PRO A 1 102 ? 6.827 3.972 13.340 1.00 84.81 102 PRO A CA 1
ATOM 804 C C . PRO A 1 102 ? 7.448 2.691 13.912 1.00 84.81 102 PRO A C 1
ATOM 806 O O . PRO A 1 102 ? 6.914 2.069 14.835 1.00 84.81 102 PRO A O 1
ATOM 809 N N . LEU A 1 103 ? 8.564 2.255 13.328 1.00 82.06 103 LEU A N 1
ATOM 810 C CA . LEU A 1 103 ? 9.310 1.101 13.830 1.00 82.06 103 LEU A CA 1
ATOM 811 C C . LEU A 1 103 ? 9.899 1.399 15.220 1.00 82.06 103 LEU A C 1
ATOM 813 O O . LEU A 1 103 ? 10.201 2.554 15.507 1.00 82.06 103 LEU A O 1
ATOM 817 N N . PRO A 1 104 ? 10.166 0.376 16.058 1.00 77.19 104 PRO A N 1
ATOM 818 C CA . PRO A 1 104 ? 10.735 0.571 17.399 1.00 77.19 104 PRO A CA 1
ATOM 819 C C . PRO A 1 104 ? 12.069 1.334 17.436 1.00 77.19 104 PRO A C 1
ATOM 821 O O . PRO A 1 104 ? 12.454 1.850 18.478 1.00 77.19 104 PRO A O 1
ATOM 824 N N . GLN A 1 105 ? 12.779 1.373 16.306 1.00 72.69 105 GLN A N 1
ATOM 825 C CA . GLN A 1 105 ? 14.054 2.074 16.125 1.00 72.69 105 GLN A CA 1
ATOM 826 C C . GLN A 1 105 ? 13.880 3.567 15.810 1.00 72.69 105 GLN A C 1
ATOM 828 O O . GLN A 1 105 ? 14.861 4.302 15.800 1.00 72.69 105 GLN A O 1
ATOM 833 N N . SER A 1 106 ? 12.657 4.011 15.516 1.00 76.06 106 SER A N 1
ATOM 834 C CA . SER A 1 106 ? 12.357 5.413 15.252 1.00 76.06 106 SER A CA 1
ATOM 835 C C . SER A 1 106 ? 12.424 6.235 16.537 1.00 76.06 106 SER A C 1
ATOM 837 O O . SER A 1 106 ? 11.995 5.792 17.604 1.00 76.06 106 SER A O 1
ATOM 839 N N . GLU A 1 107 ? 12.890 7.478 16.417 1.00 73.38 107 GLU A N 1
ATOM 840 C CA . GLU A 1 107 ? 12.772 8.478 17.485 1.00 73.38 107 GLU A CA 1
ATOM 841 C C . GLU A 1 107 ? 11.297 8.819 17.774 1.00 73.38 107 GLU A C 1
ATOM 843 O O . GLU A 1 107 ? 10.932 9.170 18.899 1.00 73.38 107 GLU A O 1
ATOM 848 N N . GLN A 1 108 ? 10.422 8.644 16.779 1.00 72.69 108 GLN A N 1
ATOM 849 C CA . GLN A 1 108 ? 8.984 8.856 16.887 1.00 72.69 108 GLN A CA 1
ATOM 850 C C . GLN A 1 108 ? 8.314 7.602 17.464 1.00 72.69 108 GLN A C 1
ATOM 852 O O . GLN A 1 108 ? 7.952 6.673 16.750 1.00 72.69 108 GLN A O 1
ATOM 857 N N . LYS A 1 109 ? 8.145 7.565 18.790 1.00 70.50 109 LYS A N 1
ATOM 858 C CA . LYS A 1 109 ? 7.524 6.422 19.491 1.00 70.50 109 LYS A CA 1
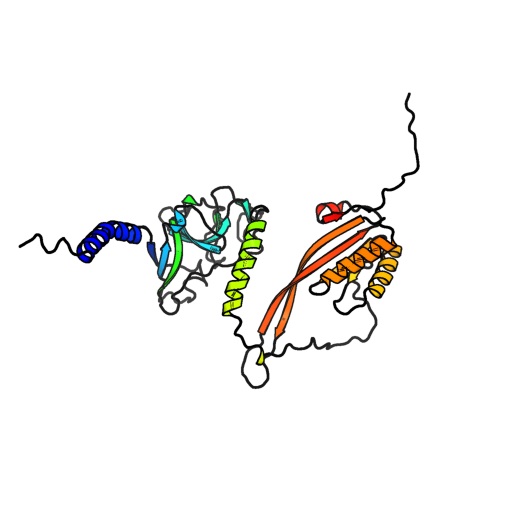ATOM 859 C C . LYS A 1 109 ? 5.993 6.380 19.389 1.00 70.50 109 LYS A C 1
ATOM 861 O O . LYS A 1 109 ? 5.389 5.356 19.705 1.00 70.50 109 LYS A O 1
ATOM 866 N N . SER A 1 110 ? 5.356 7.480 18.992 1.00 80.31 110 SER A N 1
ATOM 867 C CA . SER A 1 110 ? 3.901 7.599 18.860 1.00 80.31 110 SER A CA 1
ATOM 868 C C . SER A 1 110 ? 3.434 7.382 17.421 1.00 80.31 110 SER A C 1
ATOM 870 O O . SER A 1 110 ? 4.201 7.498 16.469 1.00 80.31 110 SER A O 1
ATOM 872 N N . ALA A 1 111 ? 2.147 7.062 17.260 1.00 85.25 111 ALA A N 1
ATOM 873 C CA . ALA A 1 111 ? 1.528 6.992 15.943 1.00 85.25 111 ALA A CA 1
ATOM 874 C C . ALA A 1 111 ? 1.573 8.367 15.254 1.00 85.25 111 ALA A C 1
ATOM 876 O O . ALA A 1 111 ? 1.253 9.384 15.870 1.00 85.25 111 ALA A O 1
ATOM 877 N N . VAL A 1 112 ? 1.959 8.378 13.980 1.00 87.38 112 VAL A N 1
ATOM 878 C CA . VAL A 1 112 ? 2.102 9.581 13.160 1.00 87.38 112 VAL A CA 1
ATOM 879 C C . VAL A 1 112 ? 0.999 9.600 12.113 1.00 87.38 112 VAL A C 1
ATOM 881 O O . VAL A 1 112 ? 0.871 8.670 11.318 1.00 87.38 112 VAL A O 1
ATOM 884 N N . HIS A 1 113 ? 0.219 10.675 12.105 1.00 92.69 113 HIS A N 1
ATOM 885 C CA . HIS A 1 113 ? -0.742 10.958 11.047 1.00 92.69 113 HIS A CA 1
ATOM 886 C C . HIS A 1 113 ? -0.026 11.623 9.864 1.00 92.69 113 HIS A C 1
ATOM 888 O O . HIS A 1 113 ? 0.626 12.657 10.029 1.00 92.69 113 HIS A O 1
ATOM 894 N N . VAL A 1 114 ? -0.151 11.054 8.666 1.00 94.31 114 VAL A N 1
ATOM 895 C CA . VAL A 1 114 ? 0.511 11.555 7.458 1.00 94.31 114 VAL A CA 1
ATOM 896 C C . VAL A 1 114 ? -0.230 12.797 6.940 1.00 94.31 114 VAL A C 1
ATOM 898 O O . VAL A 1 114 ? -1.411 12.713 6.589 1.00 94.31 114 VAL A O 1
ATOM 901 N N . PRO A 1 115 ? 0.426 13.971 6.878 1.00 93.75 115 PRO A N 1
ATOM 902 C CA . PRO A 1 115 ? -0.224 15.198 6.437 1.00 93.75 115 PRO A CA 1
ATOM 903 C C . PRO A 1 115 ? -0.555 15.170 4.938 1.00 93.75 115 PRO A C 1
ATOM 905 O O . PRO A 1 115 ? -0.005 14.386 4.164 1.00 93.75 115 PRO A O 1
ATOM 908 N N . LYS A 1 116 ? -1.451 16.069 4.516 1.00 93.25 116 LYS A N 1
ATOM 909 C CA . LYS A 1 116 ? -1.824 16.229 3.102 1.00 93.25 116 LYS A CA 1
ATOM 910 C C . LYS A 1 116 ? -0.606 16.538 2.233 1.00 93.25 116 LYS A C 1
ATOM 912 O O . LYS A 1 116 ? 0.297 17.266 2.651 1.00 93.25 116 LYS A O 1
ATOM 917 N N . GLY A 1 117 ? -0.570 15.969 1.031 1.00 93.19 117 GLY A N 1
ATOM 918 C CA . GLY A 1 117 ? 0.551 16.109 0.100 1.00 93.19 117 GLY A CA 1
ATOM 919 C C . GLY A 1 117 ? 1.853 15.436 0.553 1.00 93.19 117 GLY A C 1
ATOM 920 O O . GLY A 1 117 ? 2.897 15.683 -0.054 1.00 93.19 117 GLY A O 1
ATOM 921 N N . HIS A 1 118 ? 1.817 14.603 1.599 1.00 94.81 118 HIS A N 1
ATOM 922 C CA . HIS A 1 118 ? 2.969 13.851 2.094 1.00 94.81 118 HIS A CA 1
ATOM 923 C C . HIS A 1 118 ? 2.736 12.341 2.010 1.00 94.81 118 HIS A C 1
ATOM 925 O O . HIS A 1 118 ? 1.622 11.853 1.826 1.00 94.81 118 HIS A O 1
ATOM 931 N N . CYS A 1 119 ? 3.823 11.591 2.150 1.00 95.06 119 CYS A N 1
ATOM 932 C CA . CYS A 1 119 ? 3.820 10.141 2.244 1.00 95.06 119 CYS A CA 1
ATOM 933 C C . CYS A 1 119 ? 4.810 9.661 3.306 1.00 95.06 119 CYS A C 1
ATOM 935 O O . CYS A 1 119 ? 5.759 10.360 3.664 1.00 95.06 119 CYS A O 1
ATOM 937 N N . TRP A 1 120 ? 4.595 8.444 3.791 1.00 94.50 120 TRP A N 1
ATOM 938 C CA . TRP A 1 120 ? 5.547 7.730 4.631 1.00 94.50 120 TRP A CA 1
ATOM 939 C C . TRP A 1 120 ? 6.254 6.672 3.790 1.00 94.50 120 TRP A C 1
ATOM 941 O O . TRP A 1 120 ? 5.597 5.787 3.229 1.00 94.50 120 TRP A O 1
ATOM 951 N N . VAL A 1 121 ? 7.580 6.750 3.698 1.00 94.38 121 VAL A N 1
ATOM 952 C CA . VAL A 1 121 ? 8.399 5.860 2.869 1.00 94.38 121 VAL A CA 1
ATOM 953 C C . VAL A 1 121 ? 9.382 5.072 3.712 1.00 94.38 121 VAL A C 1
ATOM 955 O O . VAL A 1 121 ? 9.963 5.599 4.654 1.00 94.38 121 VAL A O 1
ATOM 958 N N . GLU A 1 122 ? 9.605 3.811 3.360 1.00 92.81 122 GLU A N 1
ATOM 959 C CA . GLU A 1 122 ? 10.545 2.941 4.062 1.00 92.81 122 GLU A CA 1
ATOM 960 C C . GLU A 1 122 ? 11.349 2.050 3.130 1.00 92.81 122 GLU A C 1
ATOM 962 O O . GLU A 1 122 ? 10.952 1.768 1.998 1.00 92.81 122 GLU A O 1
ATOM 967 N N . GLY A 1 123 ? 12.505 1.610 3.620 1.00 90.81 123 GLY A N 1
ATOM 968 C CA . GLY A 1 123 ? 13.226 0.505 3.008 1.00 90.81 123 GLY A CA 1
ATOM 969 C C . GLY A 1 123 ? 12.490 -0.821 3.206 1.00 90.81 123 GLY A C 1
ATOM 970 O O . GLY A 1 123 ? 11.711 -0.998 4.145 1.00 90.81 123 GLY A O 1
ATOM 971 N N . ASP A 1 124 ? 12.759 -1.776 2.322 1.00 89.00 124 ASP A N 1
ATOM 972 C CA . ASP A 1 124 ? 12.351 -3.162 2.553 1.00 89.00 124 ASP A CA 1
ATOM 973 C C . ASP A 1 124 ? 13.220 -3.832 3.634 1.00 89.00 124 ASP A C 1
ATOM 975 O O . ASP A 1 124 ? 12.714 -4.689 4.357 1.00 89.00 124 ASP A O 1
ATOM 979 N N . GLU A 1 125 ? 14.466 -3.372 3.803 1.00 85.31 125 GLU A N 1
ATOM 980 C CA . GLU A 1 125 ? 15.380 -3.779 4.872 1.00 85.31 125 GLU A CA 1
ATOM 981 C C . GLU A 1 125 ? 15.446 -2.695 5.956 1.00 85.31 125 GLU A C 1
ATOM 983 O O . GLU A 1 125 ? 16.115 -1.667 5.799 1.00 85.31 125 GLU A O 1
ATOM 988 N N . SER A 1 126 ? 14.744 -2.933 7.063 1.00 75.69 126 SER A N 1
ATOM 989 C CA . SER A 1 126 ? 14.558 -1.963 8.145 1.00 75.69 126 SER A CA 1
ATOM 990 C C . SER A 1 126 ? 15.865 -1.554 8.834 1.00 75.69 126 SER A C 1
ATOM 992 O O . SER A 1 126 ? 16.009 -0.395 9.207 1.00 75.69 126 SER A O 1
ATOM 994 N N . PHE A 1 127 ? 16.841 -2.460 8.982 1.00 70.12 127 PHE A N 1
ATOM 995 C CA . PHE A 1 127 ? 18.065 -2.182 9.754 1.00 70.12 127 PHE A CA 1
ATOM 996 C C . PHE A 1 127 ? 19.123 -1.383 8.981 1.00 70.12 127 PHE A C 1
ATOM 998 O O . PHE A 1 127 ? 20.051 -0.842 9.575 1.00 70.12 127 PHE A O 1
ATOM 1005 N N . HIS A 1 128 ? 19.006 -1.302 7.653 1.00 73.25 128 HIS A N 1
ATOM 1006 C CA . HIS A 1 128 ? 19.980 -0.625 6.785 1.00 73.25 128 HIS A CA 1
ATOM 1007 C C . HIS A 1 128 ? 19.328 0.452 5.917 1.00 73.25 128 HIS A C 1
ATOM 1009 O O . HIS A 1 128 ? 19.761 0.729 4.792 1.00 73.25 128 HIS A O 1
ATOM 1015 N N . SER A 1 129 ? 18.272 1.071 6.437 1.00 77.31 129 SER A N 1
ATOM 1016 C CA . SER A 1 129 ? 17.499 2.083 5.739 1.00 77.31 129 SER A CA 1
ATOM 1017 C C . SER A 1 129 ? 17.459 3.380 6.541 1.00 77.31 129 SER A C 1
ATOM 1019 O O . SER A 1 129 ? 16.952 3.423 7.653 1.00 77.31 129 SER A O 1
ATOM 1021 N N . ARG A 1 130 ? 17.962 4.472 5.952 1.00 83.88 130 ARG A N 1
ATOM 1022 C CA . ARG A 1 130 ? 17.538 5.823 6.345 1.00 83.88 130 ARG A CA 1
ATOM 1023 C C . ARG A 1 130 ? 16.267 6.158 5.581 1.00 83.88 130 ARG A C 1
ATOM 1025 O O . ARG A 1 130 ? 16.310 6.258 4.352 1.00 83.88 130 ARG A O 1
ATOM 1032 N N . ASP A 1 131 ? 15.158 6.267 6.294 1.00 90.50 131 ASP A N 1
ATOM 1033 C CA . ASP A 1 131 ? 13.828 6.465 5.728 1.00 90.50 131 ASP A CA 1
ATOM 1034 C C . ASP A 1 131 ? 12.917 7.309 6.635 1.00 90.50 131 ASP A C 1
ATOM 1036 O O . ASP A 1 131 ? 13.422 8.036 7.494 1.00 90.50 131 ASP A O 1
ATOM 1040 N N . SER A 1 132 ? 11.593 7.262 6.439 1.00 91.88 132 SER A N 1
ATOM 1041 C CA . SER A 1 132 ? 10.646 8.070 7.216 1.00 91.88 132 SER A CA 1
ATOM 1042 C C . SER A 1 132 ? 10.688 7.796 8.716 1.00 91.88 132 SER A C 1
ATOM 1044 O O . SER A 1 132 ? 10.335 8.682 9.483 1.00 91.88 132 SER A O 1
ATOM 1046 N N . ASN A 1 133 ? 11.202 6.648 9.170 1.00 88.81 133 ASN A N 1
ATOM 1047 C CA . ASN A 1 133 ? 11.431 6.434 10.602 1.00 88.81 133 ASN A CA 1
ATOM 1048 C C . ASN A 1 133 ? 12.503 7.371 11.183 1.00 88.81 133 ASN A C 1
ATOM 1050 O O . ASN A 1 133 ? 12.538 7.554 12.398 1.00 88.81 133 ASN A O 1
ATOM 1054 N N . PHE A 1 134 ? 13.366 7.944 10.340 1.00 87.00 134 PHE A N 1
ATOM 1055 C CA . PHE A 1 134 ? 14.413 8.888 10.731 1.00 87.00 134 PHE A CA 1
ATOM 1056 C C . PHE A 1 134 ? 14.016 10.346 10.466 1.00 87.00 134 PHE A C 1
ATOM 1058 O O . PHE A 1 134 ? 14.178 11.190 11.336 1.00 87.00 134 PHE A O 1
ATOM 1065 N N . PHE A 1 135 ? 13.489 10.659 9.276 1.00 89.06 135 PHE A N 1
ATOM 1066 C CA . PHE A 1 135 ? 13.175 12.045 8.883 1.00 89.06 135 PHE A CA 1
ATOM 1067 C C . PHE A 1 135 ? 11.675 12.394 8.889 1.00 89.06 135 PHE A C 1
ATOM 1069 O O . PHE A 1 135 ? 11.315 13.531 8.598 1.00 89.06 135 PHE A O 1
ATOM 1076 N N . GLY A 1 136 ? 10.793 11.445 9.212 1.00 91.50 136 GLY A N 1
ATOM 1077 C CA . GLY A 1 136 ? 9.342 11.636 9.237 1.00 91.50 136 GLY A CA 1
ATOM 1078 C C . GLY A 1 136 ? 8.658 11.529 7.869 1.00 91.50 136 GLY A C 1
ATOM 1079 O O . GLY A 1 136 ? 9.193 10.980 6.900 1.00 91.50 136 GLY A O 1
ATOM 1080 N N . ALA A 1 137 ? 7.427 12.038 7.791 1.00 93.88 137 ALA A N 1
ATOM 1081 C CA . ALA A 1 137 ? 6.663 12.084 6.547 1.00 93.88 137 ALA A CA 1
ATOM 1082 C C . ALA A 1 137 ? 7.322 13.026 5.528 1.00 93.88 137 ALA A C 1
ATOM 1084 O O . ALA A 1 137 ? 7.823 14.091 5.884 1.00 93.88 137 ALA A O 1
ATOM 1085 N N . VAL A 1 138 ? 7.291 12.647 4.251 1.00 94.75 138 VAL A N 1
ATOM 1086 C CA . VAL A 1 138 ? 8.006 13.354 3.183 1.00 94.75 138 VAL A CA 1
ATOM 1087 C C . VAL A 1 138 ? 7.044 13.909 2.141 1.00 94.75 138 VAL A C 1
ATOM 1089 O O . VAL A 1 138 ? 6.117 13.194 1.748 1.00 94.75 138 VAL A O 1
ATOM 1092 N N . PRO A 1 139 ? 7.255 15.142 1.644 1.00 95.50 139 PRO A N 1
ATOM 1093 C CA . PRO A 1 139 ? 6.445 15.699 0.571 1.00 95.50 139 PRO A CA 1
ATOM 1094 C C . PRO A 1 139 ? 6.454 14.816 -0.680 1.00 95.50 139 PRO A C 1
ATOM 1096 O O . PRO A 1 139 ? 7.514 14.402 -1.155 1.00 95.50 139 PRO A O 1
ATOM 1099 N N . LEU A 1 140 ? 5.278 14.612 -1.279 1.00 95.06 140 LEU A N 1
ATOM 1100 C CA . LEU A 1 140 ? 5.131 13.901 -2.556 1.00 95.06 140 LEU A CA 1
ATOM 1101 C C . LEU A 1 140 ? 5.903 14.578 -3.700 1.00 95.06 140 LEU A C 1
ATOM 1103 O O . LEU A 1 140 ? 6.245 13.918 -4.678 1.00 95.06 140 LEU A O 1
ATOM 1107 N N . GLY A 1 141 ? 6.200 15.875 -3.571 1.00 93.12 141 GLY A N 1
ATOM 1108 C CA . GLY A 1 141 ? 7.003 16.644 -4.523 1.00 93.12 141 GLY A CA 1
ATOM 1109 C C . GLY A 1 141 ? 8.477 16.236 -4.596 1.00 93.12 141 GLY A C 1
ATOM 1110 O O . GLY A 1 141 ? 9.125 16.518 -5.597 1.00 93.12 141 GLY A O 1
ATOM 1111 N N . LEU A 1 142 ? 9.011 15.547 -3.579 1.00 94.56 142 LEU A N 1
ATOM 1112 C CA . LEU A 1 142 ? 10.386 15.032 -3.622 1.00 94.56 142 LEU A CA 1
ATOM 1113 C C . LEU A 1 142 ? 10.509 13.743 -4.444 1.00 94.56 142 LEU A C 1
ATOM 1115 O O . LEU A 1 142 ? 11.622 13.334 -4.778 1.00 94.56 142 LEU A O 1
ATOM 1119 N N . ILE A 1 143 ? 9.386 13.100 -4.777 1.00 96.06 143 ILE A N 1
ATOM 1120 C CA . ILE A 1 143 ? 9.369 11.890 -5.596 1.00 96.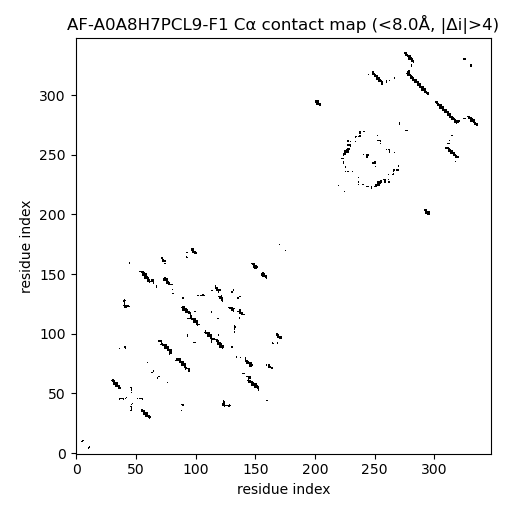06 143 ILE A CA 1
ATOM 1121 C C . ILE A 1 143 ? 9.581 12.270 -7.062 1.00 96.06 143 ILE A C 1
ATOM 1123 O O . ILE A 1 143 ? 8.731 12.912 -7.674 1.00 96.06 143 ILE A O 1
ATOM 1127 N N . SER A 1 144 ? 10.696 11.821 -7.639 1.00 93.38 144 SER A N 1
ATOM 1128 C CA . SER A 1 144 ? 11.044 12.094 -9.034 1.00 93.38 144 SER A CA 1
ATOM 1129 C C . SER A 1 144 ? 10.426 11.081 -9.996 1.00 93.38 144 SER A C 1
ATOM 1131 O O . SER A 1 144 ? 10.063 11.426 -11.120 1.00 93.38 144 SER A O 1
ATOM 1133 N N . SER A 1 145 ? 10.304 9.817 -9.582 1.00 95.19 145 SER A N 1
ATOM 1134 C CA . SER A 1 145 ? 9.824 8.749 -10.462 1.00 95.19 145 SER A CA 1
ATOM 1135 C C . SER A 1 145 ? 9.322 7.517 -9.710 1.00 95.19 145 SER A C 1
ATOM 1137 O O . SER A 1 145 ? 9.673 7.258 -8.556 1.00 95.19 145 SER A O 1
ATOM 1139 N N . LYS A 1 146 ? 8.497 6.720 -10.397 1.00 95.69 146 LYS A N 1
ATOM 1140 C CA . LYS A 1 146 ? 8.091 5.381 -9.948 1.00 95.69 146 LYS A CA 1
ATOM 1141 C C . LYS A 1 146 ? 9.051 4.327 -10.479 1.00 95.69 146 LYS A C 1
ATOM 1143 O O . LYS A 1 146 ? 9.335 4.314 -11.674 1.00 95.69 146 LYS A O 1
ATOM 1148 N N . VAL A 1 147 ? 9.463 3.392 -9.631 1.00 95.38 147 VAL A N 1
ATOM 1149 C CA . VAL A 1 147 ? 10.243 2.225 -10.055 1.00 95.38 147 VAL A CA 1
ATOM 1150 C C . VAL A 1 147 ? 9.277 1.126 -10.485 1.00 95.38 147 VAL A C 1
ATOM 1152 O O . VAL A 1 147 ? 8.499 0.619 -9.679 1.00 95.38 147 VAL A O 1
ATOM 1155 N N . THR A 1 148 ? 9.284 0.789 -11.774 1.00 94.38 148 THR A N 1
ATOM 1156 C CA . THR A 1 148 ? 8.222 -0.035 -12.382 1.00 94.38 148 THR A CA 1
ATOM 1157 C C . THR A 1 148 ? 8.680 -1.433 -12.779 1.00 94.38 148 THR A C 1
ATOM 1159 O O . THR A 1 148 ? 7.944 -2.395 -12.549 1.00 94.38 148 THR A O 1
ATOM 1162 N N . TYR A 1 149 ? 9.889 -1.564 -13.325 1.00 95.12 149 TYR A N 1
ATOM 1163 C CA . TYR A 1 149 ? 10.454 -2.833 -13.788 1.00 95.12 149 TYR A CA 1
ATOM 1164 C C . TYR A 1 149 ? 11.912 -2.979 -13.360 1.00 95.12 149 TYR A C 1
ATOM 1166 O O . TYR A 1 149 ? 12.630 -1.988 -13.253 1.00 95.12 149 TYR A O 1
ATOM 1174 N N . ILE A 1 150 ? 12.342 -4.222 -13.170 1.00 95.06 150 ILE A N 1
ATOM 1175 C CA . ILE A 1 150 ? 13.747 -4.624 -13.158 1.00 95.06 150 ILE A CA 1
ATOM 1176 C C . ILE A 1 150 ? 14.098 -5.009 -14.596 1.00 95.06 150 ILE A C 1
ATOM 1178 O O . ILE A 1 150 ? 13.422 -5.844 -15.197 1.00 95.06 150 ILE A O 1
ATOM 1182 N N . LEU A 1 151 ? 15.116 -4.364 -15.155 1.00 94.81 151 LEU A N 1
ATOM 1183 C CA . LEU A 1 151 ? 15.600 -4.576 -16.520 1.00 94.81 151 LEU A CA 1
ATOM 1184 C C . LEU A 1 151 ? 16.790 -5.540 -16.563 1.00 94.81 151 LEU A C 1
ATOM 1186 O O . LEU A 1 151 ? 16.931 -6.301 -17.516 1.00 94.81 151 LEU A O 1
ATOM 1190 N N . TRP A 1 152 ? 17.636 -5.517 -15.532 1.00 93.12 152 TRP A N 1
ATOM 1191 C CA . TRP A 1 152 ? 18.821 -6.366 -15.417 1.00 93.12 152 TRP A CA 1
ATOM 1192 C C . TRP A 1 152 ? 19.068 -6.733 -13.946 1.00 93.12 152 TRP A C 1
ATOM 1194 O O . TRP A 1 152 ? 18.844 -5.863 -13.102 1.00 93.12 152 TRP A O 1
ATOM 1204 N N . PRO A 1 153 ? 19.541 -7.956 -13.620 1.00 91.50 153 PRO A N 1
ATOM 1205 C CA . PRO A 1 153 ? 19.884 -9.063 -14.527 1.00 91.50 153 PRO A CA 1
ATOM 1206 C C . PRO A 1 153 ? 18.657 -9.704 -15.189 1.00 91.50 153 PRO A C 1
ATOM 1208 O O . PRO A 1 153 ? 17.573 -9.719 -14.611 1.00 91.50 153 PRO A O 1
ATOM 1211 N N . LEU A 1 154 ? 18.824 -10.258 -16.399 1.00 89.75 154 LEU A N 1
ATOM 1212 C CA . LEU A 1 154 ? 17.712 -10.843 -17.174 1.00 89.75 154 LEU A CA 1
ATOM 1213 C C . LEU A 1 154 ? 16.977 -11.971 -16.433 1.00 89.75 154 LEU A C 1
ATOM 1215 O O . LEU A 1 154 ? 15.779 -12.144 -16.629 1.00 89.75 154 LEU A O 1
ATOM 1219 N N . SER A 1 155 ? 17.658 -12.693 -15.537 1.00 89.06 155 SER A N 1
ATOM 1220 C CA . SER A 1 155 ? 17.051 -13.722 -14.677 1.00 89.06 155 SER A CA 1
ATOM 1221 C C . SER A 1 155 ? 15.971 -13.178 -13.737 1.00 89.06 155 SER A C 1
ATOM 1223 O O . SER A 1 155 ? 15.116 -13.931 -13.280 1.00 89.06 155 SER A O 1
ATOM 1225 N N . ARG A 1 156 ? 16.002 -11.873 -13.447 1.00 86.62 156 ARG A N 1
ATOM 1226 C CA . ARG A 1 156 ? 15.056 -11.164 -12.577 1.00 86.62 156 ARG A CA 1
ATOM 1227 C C . ARG A 1 156 ? 14.277 -10.087 -13.325 1.00 86.62 156 ARG A C 1
ATOM 1229 O O . ARG A 1 156 ? 13.625 -9.258 -12.690 1.00 86.62 156 ARG A O 1
ATOM 1236 N N . PHE A 1 157 ? 14.339 -10.099 -14.658 1.00 92.69 157 PHE A N 1
ATOM 1237 C CA . PHE A 1 157 ? 13.553 -9.196 -15.481 1.00 92.69 157 PHE A CA 1
ATOM 1238 C C . PHE A 1 157 ? 12.071 -9.356 -15.146 1.00 92.69 157 PHE A C 1
ATOM 1240 O O . PHE A 1 157 ? 11.518 -10.456 -15.192 1.00 92.69 157 PHE A O 1
ATOM 1247 N N . GLY A 1 158 ? 11.414 -8.254 -14.808 1.00 93.88 158 GLY A N 1
ATOM 1248 C CA . GLY A 1 158 ? 10.021 -8.318 -14.403 1.00 93.88 158 GLY A CA 1
ATOM 1249 C C . GLY A 1 158 ? 9.517 -7.043 -13.761 1.00 93.88 158 GLY A C 1
ATOM 1250 O O . GLY A 1 158 ? 10.263 -6.110 -13.466 1.00 93.88 158 GLY A O 1
ATOM 1251 N N . LYS A 1 159 ? 8.202 -6.997 -13.560 1.00 94.25 159 LYS A N 1
ATOM 1252 C CA . LYS A 1 159 ? 7.547 -5.887 -12.874 1.00 94.25 159 LYS A CA 1
ATOM 1253 C C . LYS A 1 159 ? 7.903 -5.912 -11.388 1.00 94.25 159 LYS A C 1
ATOM 1255 O O . LYS A 1 159 ? 7.886 -6.973 -10.770 1.00 94.25 159 LYS A O 1
ATOM 1260 N N . VAL A 1 160 ? 8.157 -4.742 -10.808 1.00 92.31 160 VAL A N 1
ATOM 1261 C CA . VAL A 1 160 ? 8.394 -4.619 -9.366 1.00 92.31 160 VAL A CA 1
ATOM 1262 C C . VAL A 1 160 ? 7.129 -5.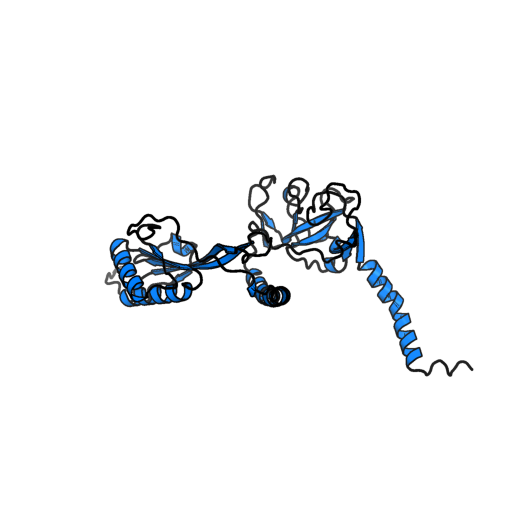005 -8.601 1.00 92.31 160 VAL A C 1
ATOM 1264 O O . VAL A 1 160 ? 6.033 -4.509 -8.882 1.00 92.31 160 VAL A O 1
ATOM 1267 N N . GLU A 1 161 ? 7.286 -5.898 -7.627 1.00 87.88 161 GLU A N 1
ATOM 1268 C CA . GLU A 1 161 ? 6.185 -6.390 -6.808 1.00 87.88 161 GLU A CA 1
ATOM 1269 C C . GLU A 1 161 ? 5.601 -5.281 -5.919 1.00 87.88 161 GLU A C 1
ATOM 1271 O O . GLU A 1 161 ? 6.316 -4.560 -5.205 1.00 87.88 161 GLU A O 1
ATOM 1276 N N . LEU A 1 162 ? 4.271 -5.174 -5.942 1.00 86.00 162 LEU A N 1
ATOM 1277 C CA . LEU A 1 162 ? 3.509 -4.341 -5.020 1.00 86.00 162 LEU A CA 1
ATOM 1278 C C . LEU A 1 162 ? 3.271 -5.129 -3.735 1.00 86.00 162 LEU A C 1
ATOM 1280 O O . LEU A 1 162 ? 2.499 -6.086 -3.730 1.00 86.00 162 LEU A O 1
ATOM 1284 N N . LYS A 1 163 ? 3.911 -4.709 -2.643 1.00 83.44 163 LYS A N 1
ATOM 1285 C CA . LYS A 1 163 ? 3.693 -5.335 -1.336 1.00 83.44 163 LYS A CA 1
ATOM 1286 C C . LYS A 1 163 ? 2.394 -4.825 -0.702 1.00 83.44 163 LYS A C 1
ATOM 1288 O O . LYS A 1 163 ? 2.086 -3.637 -0.839 1.00 83.44 163 LYS A O 1
ATOM 1293 N N . PRO A 1 164 ? 1.630 -5.693 -0.014 1.00 77.38 164 PRO A N 1
ATOM 1294 C CA . PRO A 1 164 ? 0.435 -5.275 0.705 1.00 77.38 164 PRO A CA 1
ATOM 1295 C C . PRO A 1 164 ? 0.784 -4.287 1.823 1.00 77.38 164 PRO A C 1
ATOM 1297 O O . PRO A 1 164 ? 1.929 -4.206 2.276 1.00 77.38 164 PRO A O 1
ATOM 1300 N N . ASN A 1 165 ? -0.222 -3.527 2.257 1.00 75.44 165 ASN A N 1
ATOM 1301 C CA . ASN A 1 165 ? -0.050 -2.573 3.345 1.00 75.44 165 ASN A CA 1
ATOM 1302 C C . ASN A 1 165 ? 0.376 -3.303 4.629 1.00 75.44 165 ASN A C 1
ATOM 1304 O O . ASN A 1 165 ? -0.121 -4.395 4.903 1.00 75.44 165 ASN A O 1
ATOM 1308 N N . ARG A 1 166 ? 1.298 -2.716 5.397 1.00 74.12 166 ARG A N 1
ATOM 1309 C CA . ARG A 1 166 ? 1.760 -3.314 6.658 1.00 74.12 166 ARG A CA 1
ATOM 1310 C C . ARG A 1 166 ? 0.667 -3.152 7.720 1.00 74.12 166 ARG A C 1
ATOM 1312 O O . ARG A 1 166 ? 0.044 -2.097 7.785 1.00 74.12 166 ARG A O 1
ATOM 1319 N N . ASP A 1 167 ? 0.514 -4.135 8.608 1.00 74.88 167 ASP A N 1
ATOM 1320 C CA . ASP A 1 167 ? -0.525 -4.156 9.663 1.00 74.88 167 ASP A CA 1
ATOM 1321 C C . ASP A 1 167 ? -0.490 -2.943 10.613 1.00 74.88 167 ASP A C 1
ATOM 1323 O O . ASP A 1 167 ? -1.453 -2.646 11.313 1.00 74.88 167 ASP A O 1
ATOM 1327 N N . ARG A 1 168 ? 0.625 -2.209 10.625 1.00 78.00 168 ARG A N 1
ATOM 1328 C CA . ARG A 1 168 ? 0.846 -1.000 11.432 1.00 78.00 168 ARG A CA 1
ATOM 1329 C C . ARG A 1 168 ? 0.362 0.307 10.791 1.00 78.00 168 ARG A C 1
ATOM 1331 O O . ARG A 1 168 ? 0.641 1.375 11.336 1.00 78.00 168 ARG A O 1
ATOM 1338 N N . VAL A 1 169 ? -0.293 0.231 9.634 1.00 81.81 169 VAL A N 1
ATOM 1339 C CA . VAL A 1 169 ? -0.883 1.380 8.938 1.00 81.81 169 VAL A CA 1
ATOM 1340 C C . VAL A 1 169 ? -2.399 1.277 9.033 1.00 81.81 169 VAL A C 1
ATOM 1342 O O . VAL A 1 169 ? -3.007 0.398 8.422 1.00 81.81 169 VAL A O 1
ATOM 1345 N N . SER A 1 170 ? -3.021 2.186 9.778 1.00 80.31 170 SER A N 1
ATOM 1346 C CA . SER A 1 170 ? -4.472 2.355 9.761 1.00 80.31 170 SER A CA 1
ATOM 1347 C C . SER A 1 170 ? -4.833 3.349 8.664 1.00 80.31 170 SER A C 1
ATOM 1349 O O . SER A 1 170 ? -4.422 4.509 8.710 1.00 80.31 170 SER A O 1
ATOM 1351 N N . VAL A 1 171 ? -5.566 2.859 7.667 1.00 73.81 171 VAL A N 1
ATOM 1352 C CA . VAL A 1 171 ? -6.034 3.648 6.524 1.00 73.81 171 VAL A CA 1
ATOM 1353 C C . VAL A 1 171 ? -7.270 4.432 6.937 1.00 73.81 171 VAL A C 1
ATOM 1355 O O . VAL A 1 171 ? -8.201 3.848 7.500 1.00 73.81 171 VAL A O 1
ATOM 1358 N N . ASP A 1 172 ? -7.291 5.724 6.628 1.00 61.66 172 ASP A N 1
ATOM 1359 C CA . ASP A 1 172 ? -8.442 6.572 6.911 1.00 61.66 172 ASP A CA 1
ATOM 1360 C C . ASP A 1 172 ? -9.703 6.057 6.192 1.00 61.66 172 ASP A C 1
ATOM 1362 O O . ASP A 1 172 ? -9.690 5.647 5.025 1.00 61.66 172 ASP A O 1
ATOM 1366 N N . SER A 1 173 ? -10.812 6.049 6.935 1.00 48.56 173 SER A N 1
ATOM 1367 C CA . SER A 1 173 ? -12.070 5.335 6.644 1.00 48.56 173 SER A CA 1
ATOM 1368 C C . SER A 1 173 ? -12.717 5.624 5.276 1.00 48.56 173 SER A C 1
ATOM 1370 O O . SER A 1 173 ? -13.521 4.820 4.798 1.00 48.56 173 SER A O 1
ATOM 1372 N N . VAL A 1 174 ? -12.335 6.715 4.608 1.00 52.69 174 VAL A N 1
ATOM 1373 C CA . VAL A 1 174 ? -12.868 7.142 3.304 1.00 52.69 174 VAL A CA 1
ATOM 1374 C C . VAL A 1 174 ? -12.320 6.289 2.144 1.00 52.69 174 VAL A C 1
ATOM 1376 O O . VAL A 1 174 ? -13.050 5.981 1.200 1.00 52.69 174 VAL A O 1
ATOM 1379 N N . ASP A 1 175 ? -11.077 5.804 2.242 1.00 43.75 175 ASP A N 1
ATOM 1380 C CA . ASP A 1 175 ? -10.424 4.985 1.203 1.00 43.75 175 ASP A CA 1
ATOM 1381 C C . ASP A 1 175 ? -10.715 3.479 1.337 1.00 43.75 175 ASP A C 1
ATOM 1383 O O . ASP A 1 175 ? -10.633 2.724 0.360 1.00 43.75 175 ASP A O 1
ATOM 1387 N N . ALA A 1 176 ? -11.081 3.019 2.539 1.00 43.12 176 ALA A N 1
ATOM 1388 C CA . ALA A 1 176 ? -11.348 1.608 2.832 1.00 43.12 176 ALA A CA 1
ATOM 1389 C C . ALA A 1 176 ? -12.502 1.030 1.985 1.00 43.12 176 ALA A C 1
ATOM 1391 O O . ALA A 1 176 ? -12.478 -0.145 1.602 1.00 43.12 176 ALA A O 1
ATOM 1392 N N . VAL A 1 177 ? -13.480 1.867 1.619 1.00 42.81 177 VAL A N 1
ATOM 1393 C CA . VAL A 1 177 ? -14.628 1.494 0.775 1.00 42.81 177 VAL A CA 1
ATOM 1394 C C . VAL A 1 177 ? -14.195 1.228 -0.676 1.00 42.81 177 VAL A C 1
ATOM 1396 O O . VAL A 1 177 ? -14.601 0.227 -1.275 1.00 42.81 177 VAL A O 1
ATOM 1399 N N . HIS A 1 178 ? -13.302 2.056 -1.228 1.00 42.78 178 HIS A N 1
ATOM 1400 C CA . HIS A 1 178 ? -12.792 1.907 -2.599 1.00 42.78 178 HIS A CA 1
ATOM 1401 C C . HIS A 1 178 ? -11.799 0.736 -2.729 1.00 42.78 178 HIS A C 1
ATOM 1403 O O . HIS A 1 178 ? -11.792 0.011 -3.732 1.00 42.78 178 HIS A O 1
ATOM 1409 N N . LEU A 1 179 ? -10.995 0.494 -1.688 1.00 43.31 179 LEU A N 1
ATOM 1410 C CA . LEU A 1 179 ? -10.040 -0.617 -1.622 1.00 43.31 179 LEU A CA 1
ATOM 1411 C C . LEU A 1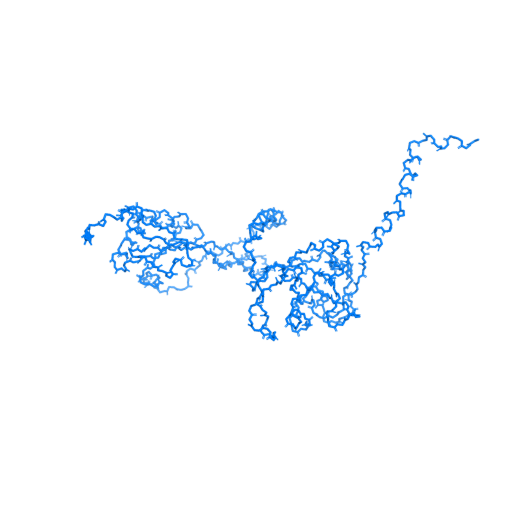 179 ? -10.743 -1.981 -1.514 1.00 43.31 179 LEU A C 1
ATOM 1413 O O . LEU A 1 179 ? -10.290 -2.952 -2.127 1.00 43.31 179 LEU A O 1
ATOM 1417 N N . ASN A 1 180 ? -11.889 -2.049 -0.827 1.00 41.91 180 ASN A N 1
ATOM 1418 C CA . ASN A 1 180 ? -12.732 -3.249 -0.791 1.00 41.91 180 ASN A CA 1
ATOM 1419 C C . ASN A 1 180 ? -13.391 -3.555 -2.151 1.00 41.91 180 ASN A C 1
ATOM 1421 O O . ASN A 1 180 ? -13.489 -4.724 -2.533 1.00 41.91 180 ASN A O 1
ATOM 1425 N N . GLN A 1 181 ? -13.741 -2.537 -2.948 1.00 45.28 181 GLN A N 1
ATOM 1426 C CA . GLN A 1 181 ? -14.226 -2.733 -4.323 1.00 45.28 181 GLN A CA 1
ATOM 1427 C C . GLN A 1 181 ? -13.123 -3.180 -5.304 1.00 45.28 181 GLN A C 1
ATOM 1429 O O . GLN A 1 181 ? -13.389 -4.011 -6.177 1.00 45.28 181 GLN A O 1
ATOM 1434 N N . GLN A 1 182 ? -11.876 -2.704 -5.164 1.00 38.97 182 GLN A N 1
ATOM 1435 C CA . GLN A 1 182 ? -10.762 -3.138 -6.028 1.00 38.97 182 GLN A CA 1
ATOM 1436 C C . GLN A 1 182 ? -10.190 -4.516 -5.659 1.00 38.97 182 GLN A C 1
ATOM 1438 O O . GLN A 1 182 ? -9.876 -5.295 -6.565 1.00 38.97 182 GLN A O 1
ATOM 1443 N N . LYS A 1 183 ? -10.120 -4.867 -4.365 1.00 39.91 183 LYS A N 1
ATOM 1444 C CA . LYS A 1 183 ? -9.727 -6.218 -3.915 1.00 39.91 183 LYS A CA 1
ATOM 1445 C C . LYS A 1 183 ? -10.659 -7.307 -4.467 1.00 39.91 183 LYS A C 1
ATOM 1447 O O . LYS A 1 183 ? -10.181 -8.387 -4.795 1.00 39.91 183 LYS A O 1
ATOM 1452 N N . SER A 1 184 ? -11.946 -6.999 -4.660 1.00 38.50 184 SER A N 1
ATOM 1453 C CA . SER A 1 184 ? -12.947 -7.897 -5.265 1.00 38.50 184 SER A CA 1
ATOM 1454 C C . SER A 1 184 ? -12.701 -8.193 -6.759 1.00 38.50 184 SER A C 1
ATOM 1456 O O . SER A 1 184 ? -12.994 -9.289 -7.237 1.00 38.50 184 SER A O 1
ATOM 1458 N N . LYS A 1 185 ? -12.104 -7.254 -7.513 1.00 35.16 185 LYS A N 1
ATOM 1459 C CA . LYS A 1 185 ? -11.763 -7.459 -8.937 1.00 35.16 185 LYS A CA 1
ATOM 1460 C C . LYS A 1 185 ? -10.380 -8.085 -9.139 1.00 35.16 185 LYS A C 1
ATOM 1462 O O . LYS A 1 185 ? -10.230 -8.924 -10.022 1.00 35.16 185 LYS A O 1
ATOM 1467 N N . PHE A 1 186 ? -9.387 -7.732 -8.318 1.00 35.50 186 PHE A N 1
ATOM 1468 C CA . PHE A 1 186 ? -8.035 -8.306 -8.409 1.00 35.50 186 PHE A CA 1
ATOM 1469 C C . PHE A 1 186 ? -7.952 -9.748 -7.888 1.00 35.50 186 PHE A C 1
ATOM 1471 O O . PHE A 1 186 ? -7.216 -10.552 -8.464 1.00 35.50 186 PHE A O 1
ATOM 1478 N N . SER A 1 187 ? -8.751 -10.114 -6.876 1.00 34.78 187 SER A N 1
ATOM 1479 C CA . SER A 1 187 ? -8.864 -11.509 -6.419 1.00 34.78 187 SER A CA 1
ATOM 1480 C C . SER A 1 187 ? -9.374 -12.437 -7.524 1.00 34.78 187 SER A C 1
ATOM 1482 O O . SER A 1 187 ? -8.975 -13.595 -7.585 1.00 34.78 187 SER A O 1
ATOM 1484 N N . ARG A 1 188 ? -10.183 -11.914 -8.453 1.00 33.06 188 ARG A N 1
ATOM 1485 C CA . ARG A 1 188 ? -10.733 -12.665 -9.587 1.00 33.06 188 ARG A CA 1
ATOM 1486 C C . ARG A 1 188 ? -9.717 -12.898 -10.715 1.00 33.06 188 ARG A C 1
ATOM 1488 O O . ARG A 1 188 ? -9.841 -13.886 -11.428 1.00 33.06 188 ARG A O 1
ATOM 1495 N N . VAL A 1 189 ? -8.701 -12.036 -10.852 1.00 36.25 189 VAL A N 1
ATOM 1496 C CA . VAL A 1 189 ? -7.653 -12.145 -11.890 1.00 36.25 189 VAL A CA 1
ATOM 1497 C C . VAL A 1 189 ? -6.469 -12.996 -11.416 1.00 36.25 189 VAL A C 1
ATOM 1499 O O . VAL A 1 189 ? -5.980 -13.817 -12.183 1.00 36.25 189 VAL A O 1
ATOM 1502 N N . ILE A 1 190 ? -6.056 -12.893 -10.145 1.00 34.41 190 ILE A N 1
ATOM 1503 C CA . ILE A 1 190 ? -4.966 -13.731 -9.597 1.00 34.41 190 ILE A CA 1
ATOM 1504 C C . ILE A 1 190 ? -5.453 -15.152 -9.261 1.00 34.41 190 ILE A C 1
ATOM 1506 O O . ILE A 1 190 ? -4.708 -16.115 -9.425 1.00 34.41 190 ILE A O 1
ATOM 1510 N N . ALA A 1 191 ? -6.732 -15.331 -8.904 1.00 30.75 191 ALA A N 1
ATOM 1511 C CA . ALA A 1 191 ? -7.316 -16.671 -8.820 1.00 30.75 191 ALA A CA 1
ATOM 1512 C C . ALA A 1 191 ? -7.383 -17.375 -10.189 1.00 30.75 191 ALA A C 1
ATOM 1514 O O . ALA A 1 191 ? -7.447 -18.599 -10.228 1.00 30.75 191 ALA A O 1
ATOM 1515 N N . SER A 1 192 ? -7.326 -16.647 -11.313 1.00 31.50 192 SER A N 1
ATOM 1516 C CA . SER A 1 192 ? -7.341 -17.249 -12.654 1.00 31.50 192 SER A CA 1
ATOM 1517 C C . SER A 1 192 ? -5.986 -17.825 -13.085 1.00 31.50 192 SER A C 1
ATOM 1519 O O . SER A 1 192 ? -5.960 -18.670 -13.973 1.00 31.50 192 SER A O 1
ATOM 1521 N N . SER A 1 193 ? -4.868 -17.393 -12.490 1.00 32.84 193 SER A N 1
ATOM 1522 C CA . SER A 1 193 ? -3.526 -17.896 -12.829 1.00 32.84 193 SER A CA 1
ATOM 1523 C C . SER A 1 193 ? -3.014 -18.986 -11.880 1.00 32.84 193 SER A C 1
ATOM 1525 O O . SER A 1 193 ? -2.108 -19.723 -12.253 1.00 32.84 193 SER A O 1
ATOM 1527 N N . TYR A 1 194 ? -3.637 -19.168 -10.708 1.00 35.38 194 TYR A N 1
ATOM 1528 C CA . TYR A 1 194 ? -3.356 -20.284 -9.785 1.00 35.38 194 TYR A CA 1
ATOM 1529 C C . TYR A 1 194 ? -4.469 -21.345 -9.720 1.00 35.38 194 TYR A C 1
ATOM 1531 O O . TYR A 1 194 ? -4.394 -22.276 -8.921 1.00 35.38 194 TYR A O 1
ATOM 1539 N N . THR A 1 195 ? -5.487 -21.272 -10.582 1.00 33.47 195 THR A N 1
ATOM 1540 C CA . THR A 1 195 ? -6.559 -22.288 -10.658 1.00 33.47 195 THR A CA 1
ATOM 1541 C C . THR A 1 195 ? -6.150 -23.593 -11.344 1.00 33.47 195 THR A C 1
ATOM 1543 O O . THR A 1 195 ? -6.982 -24.482 -11.478 1.00 33.47 195 THR A O 1
ATOM 1546 N N . ASN A 1 196 ? -4.872 -23.761 -11.697 1.00 35.88 196 ASN A N 1
ATOM 1547 C CA . ASN A 1 196 ? -4.326 -25.033 -12.174 1.00 35.88 196 ASN A CA 1
ATOM 1548 C C . ASN A 1 196 ? -3.219 -25.600 -11.268 1.00 35.88 196 ASN A C 1
ATOM 1550 O O . ASN A 1 196 ? -2.370 -26.350 -11.739 1.00 35.88 196 ASN A O 1
ATOM 1554 N N . ILE A 1 197 ? -3.244 -25.333 -9.954 1.00 38.72 197 ILE A N 1
ATOM 1555 C CA . ILE A 1 197 ? -2.750 -26.366 -9.031 1.00 38.72 197 ILE A CA 1
ATOM 1556 C C . ILE A 1 197 ? -3.857 -27.403 -8.948 1.00 38.72 197 ILE A C 1
ATOM 1558 O O . ILE A 1 197 ? -4.865 -27.248 -8.260 1.00 38.72 197 ILE A O 1
ATOM 1562 N N . ARG A 1 198 ? -3.685 -28.448 -9.742 1.00 38.91 198 ARG A N 1
ATOM 1563 C CA . ARG A 1 198 ? -4.533 -29.626 -9.758 1.00 38.91 198 ARG A CA 1
ATOM 1564 C C . ARG A 1 198 ? -4.460 -30.263 -8.356 1.00 38.91 198 ARG A C 1
ATOM 1566 O O . ARG A 1 198 ? -3.498 -30.944 -8.012 1.00 38.91 198 ARG A O 1
ATOM 1573 N N . MET A 1 199 ? -5.475 -29.992 -7.526 1.00 41.66 199 MET A N 1
ATOM 1574 C CA . MET A 1 199 ? -5.621 -30.464 -6.130 1.00 41.66 199 MET A CA 1
ATOM 1575 C C . MET A 1 199 ? -5.784 -31.993 -6.013 1.00 41.66 199 MET A C 1
ATOM 1577 O O . MET A 1 199 ? -5.964 -32.524 -4.924 1.00 41.66 199 MET A O 1
ATOM 1581 N N . GLU A 1 200 ? -5.699 -32.703 -7.135 1.00 47.78 200 GLU A N 1
ATOM 1582 C CA . GLU A 1 200 ? -5.658 -34.163 -7.265 1.00 47.78 200 GLU A CA 1
ATOM 1583 C C . GLU A 1 200 ? -4.472 -34.813 -6.524 1.00 47.78 200 GLU A C 1
ATOM 1585 O O . GLU A 1 200 ? -4.560 -35.986 -6.180 1.00 47.78 200 GLU A O 1
ATOM 1590 N N . ASN A 1 201 ? -3.407 -34.060 -6.208 1.00 40.16 201 ASN A N 1
ATOM 1591 C CA . ASN A 1 201 ? -2.193 -34.584 -5.557 1.00 40.16 201 ASN A CA 1
ATOM 1592 C C . ASN A 1 201 ? -2.027 -34.198 -4.071 1.00 40.16 201 ASN A C 1
ATOM 1594 O O . ASN A 1 201 ? -0.981 -34.483 -3.486 1.00 40.16 201 ASN A O 1
ATOM 1598 N N . TYR A 1 202 ? -3.020 -33.544 -3.453 1.00 42.62 202 TYR A N 1
ATOM 1599 C CA . TYR A 1 202 ? -2.943 -33.098 -2.055 1.00 42.62 202 TYR A CA 1
ATOM 1600 C C . TYR A 1 202 ? -4.179 -33.528 -1.272 1.00 42.62 202 TYR A C 1
ATOM 1602 O O . TYR A 1 202 ? -5.310 -33.184 -1.619 1.00 42.62 202 TYR A O 1
ATOM 1610 N N . ARG A 1 203 ? -3.968 -34.249 -0.167 1.00 41.44 203 ARG A N 1
ATOM 1611 C CA . ARG A 1 203 ? -5.049 -34.673 0.725 1.00 41.44 203 ARG A CA 1
ATOM 1612 C C . ARG A 1 203 ? -5.001 -33.828 1.989 1.00 41.44 203 ARG A C 1
ATOM 1614 O O . ARG A 1 203 ? -4.003 -33.814 2.704 1.00 41.44 203 ARG A O 1
ATOM 1621 N N . ARG A 1 204 ? -6.096 -33.117 2.274 1.00 42.44 204 ARG A N 1
ATOM 1622 C CA . ARG A 1 204 ? -6.272 -32.434 3.561 1.00 42.44 204 ARG A CA 1
ATOM 1623 C C . ARG A 1 204 ? -6.153 -33.490 4.656 1.00 42.44 204 ARG A C 1
ATOM 1625 O O . ARG A 1 204 ? -6.900 -34.471 4.613 1.00 42.44 204 ARG A O 1
ATOM 1632 N N . GLN A 1 205 ? -5.261 -33.298 5.627 1.00 39.28 205 GLN A N 1
ATOM 1633 C CA . GLN A 1 205 ? -5.340 -34.113 6.831 1.00 39.28 205 GLN A CA 1
ATOM 1634 C C . GLN A 1 205 ? -6.706 -33.824 7.472 1.00 39.28 205 GLN A C 1
ATOM 1636 O O . GLN A 1 205 ? -7.011 -32.651 7.727 1.00 39.28 205 GLN A O 1
ATOM 1641 N N . PRO A 1 206 ? -7.577 -34.829 7.701 1.00 37.75 206 PRO A N 1
ATOM 1642 C CA . PRO A 1 206 ? -8.613 -34.638 8.702 1.00 37.75 206 PRO A CA 1
ATOM 1643 C C . PRO A 1 206 ? -7.893 -34.182 9.968 1.00 37.75 206 PRO A C 1
ATOM 1645 O O . PRO A 1 206 ? -6.781 -34.631 10.230 1.00 37.75 206 PRO A O 1
ATOM 1648 N N . ILE A 1 207 ? -8.475 -33.229 10.691 1.00 37.41 207 ILE A N 1
ATOM 1649 C CA . ILE A 1 207 ? -7.924 -32.783 11.969 1.00 37.41 207 ILE A CA 1
ATOM 1650 C C . ILE A 1 207 ? -7.902 -34.034 12.848 1.00 37.41 207 ILE A C 1
ATOM 1652 O O . ILE A 1 207 ? -8.946 -34.445 13.353 1.00 37.41 207 ILE A O 1
ATOM 1656 N N . THR A 1 208 ? -6.753 -34.707 12.913 1.00 26.58 208 THR A N 1
ATOM 1657 C CA . THR A 1 208 ? -6.575 -35.888 13.737 1.00 26.58 208 THR A CA 1
ATOM 1658 C C . THR A 1 208 ? -6.666 -35.375 15.155 1.00 26.58 208 THR A C 1
ATOM 1660 O O . THR A 1 208 ? -5.790 -34.662 15.639 1.00 26.58 208 THR A O 1
ATOM 1663 N N . ALA A 1 209 ? -7.803 -35.666 15.774 1.00 37.91 209 ALA A N 1
ATOM 1664 C CA . ALA A 1 209 ? -7.935 -35.653 17.209 1.00 37.91 209 ALA A CA 1
ATOM 1665 C C . ALA A 1 209 ? -6.932 -36.679 17.755 1.00 37.91 209 ALA A C 1
ATOM 1667 O O . ALA A 1 209 ? -7.196 -37.875 17.778 1.00 37.91 209 ALA A O 1
ATOM 1668 N N . SER A 1 210 ? -5.750 -36.202 18.112 1.00 25.41 210 SER A N 1
ATOM 1669 C CA . SER A 1 210 ? -4.770 -36.894 18.942 1.00 25.41 210 SER A CA 1
ATOM 1670 C C . SER A 1 210 ? -4.054 -35.777 19.705 1.00 25.41 210 SER A C 1
ATOM 1672 O O . SER A 1 210 ? -3.414 -34.943 19.074 1.00 25.41 210 SER A O 1
ATOM 1674 N N . GLU A 1 211 ? -4.210 -35.609 21.012 1.00 27.95 211 GLU A N 1
ATOM 1675 C CA . GLU A 1 211 ? -4.522 -36.594 22.044 1.00 27.95 211 GLU A CA 1
ATOM 1676 C C . GLU A 1 211 ? -5.682 -36.129 22.934 1.00 27.95 211 GLU A C 1
ATOM 1678 O O . GLU A 1 211 ? -5.798 -34.973 23.333 1.00 27.95 211 GLU A O 1
ATOM 1683 N N . THR A 1 212 ? -6.569 -37.084 23.177 1.00 27.73 212 THR A N 1
ATOM 1684 C CA . THR A 1 212 ? -7.611 -37.123 24.197 1.00 27.73 212 THR A CA 1
ATOM 1685 C C . THR A 1 212 ? -7.119 -36.655 25.560 1.00 27.73 212 THR A C 1
ATOM 1687 O O . THR A 1 212 ? -6.166 -37.222 26.085 1.00 27.73 212 THR A O 1
ATOM 1690 N N . ASP A 1 213 ? -7.913 -35.807 26.210 1.00 22.34 213 ASP A N 1
ATOM 1691 C CA . ASP A 1 213 ? -8.447 -36.269 27.483 1.00 22.34 213 ASP A CA 1
ATOM 1692 C C . ASP A 1 213 ? -9.955 -36.476 27.338 1.00 22.34 213 ASP A C 1
ATOM 1694 O O . ASP A 1 213 ? -10.701 -35.635 26.825 1.00 22.34 213 ASP A O 1
ATOM 1698 N N . ALA A 1 214 ? -10.371 -37.688 27.671 1.00 28.03 214 ALA A N 1
ATOM 1699 C CA . ALA A 1 214 ? -11.739 -38.139 27.608 1.00 28.03 214 ALA A CA 1
ATOM 1700 C C . ALA A 1 214 ? -12.506 -37.490 28.762 1.00 28.03 214 ALA A C 1
ATOM 1702 O O . ALA A 1 214 ? -12.400 -37.905 29.908 1.00 28.03 214 ALA A O 1
ATOM 1703 N N . GLY A 1 215 ? -13.300 -36.465 28.477 1.00 22.36 215 GLY A N 1
ATOM 1704 C CA . GLY A 1 215 ? -14.069 -35.822 29.529 1.00 22.36 215 GLY A CA 1
ATOM 1705 C C . GLY A 1 215 ? -14.946 -34.719 28.986 1.00 22.36 215 GLY A C 1
ATOM 1706 O O . GLY A 1 215 ? -14.536 -33.904 28.169 1.00 22.36 215 GLY A O 1
ATOM 1707 N N . HIS A 1 216 ? -16.188 -34.698 29.441 1.00 37.72 216 HIS A N 1
ATOM 1708 C CA . HIS A 1 216 ? -17.069 -33.559 29.279 1.00 37.72 216 HIS A CA 1
ATOM 1709 C C . HIS A 1 216 ? -16.379 -32.277 29.751 1.00 37.72 216 HIS A C 1
ATOM 1711 O O . HIS A 1 216 ? -16.238 -32.099 30.954 1.00 37.72 216 HIS A O 1
ATOM 1717 N N . THR A 1 217 ? -16.060 -31.327 28.874 1.00 25.73 217 THR A N 1
ATOM 1718 C CA . THR A 1 217 ? -16.186 -29.912 29.242 1.00 25.73 217 THR A CA 1
ATOM 1719 C C . THR A 1 217 ? -16.317 -29.054 27.995 1.00 25.73 217 THR A C 1
ATOM 1721 O O . THR A 1 217 ? -15.475 -29.059 27.102 1.00 25.73 217 THR A O 1
ATOM 1724 N N . LEU A 1 218 ? -17.422 -28.315 27.947 1.00 31.91 218 LEU A N 1
ATOM 1725 C CA . LEU A 1 218 ? -17.550 -27.065 27.213 1.00 31.91 218 LEU A CA 1
ATOM 1726 C C . LEU A 1 218 ? -16.220 -26.309 27.309 1.00 31.91 218 LEU A C 1
ATOM 1728 O O . LEU A 1 218 ? -15.722 -26.120 28.418 1.00 31.91 218 LEU A O 1
ATOM 1732 N N . ILE A 1 219 ? -15.643 -25.889 26.184 1.00 31.38 219 ILE A N 1
ATOM 1733 C CA . ILE A 1 219 ? -14.530 -24.942 26.215 1.00 31.38 219 ILE A CA 1
ATOM 1734 C C . ILE A 1 219 ? -15.091 -23.664 26.859 1.00 31.38 219 ILE A C 1
ATOM 1736 O O . ILE A 1 219 ? -15.768 -22.882 26.196 1.00 31.38 219 ILE A O 1
ATOM 1740 N N . LYS A 1 220 ? -14.897 -23.515 28.177 1.00 34.81 220 LYS A N 1
ATOM 1741 C CA . LYS A 1 220 ? -15.194 -22.305 28.948 1.00 34.81 220 LYS A CA 1
ATOM 1742 C C . LYS A 1 220 ? -14.171 -21.252 28.528 1.00 34.81 220 LYS A C 1
ATOM 1744 O O . LYS A 1 220 ? -13.122 -21.103 29.149 1.00 34.81 220 LYS A O 1
ATOM 1749 N N . HIS A 1 221 ? -14.472 -20.533 27.460 1.00 41.75 221 HIS A N 1
ATOM 1750 C CA . HIS A 1 221 ? -13.969 -19.179 27.296 1.00 41.75 221 HIS A CA 1
ATOM 1751 C C . HIS A 1 221 ? -14.998 -18.299 28.020 1.00 41.75 221 HIS A C 1
ATOM 1753 O O . HIS A 1 221 ? -16.123 -18.200 27.571 1.00 41.75 221 HIS A O 1
ATOM 1759 N N . ALA A 1 222 ? -14.680 -17.840 29.237 1.00 50.44 222 ALA A N 1
ATOM 1760 C CA . ALA A 1 222 ? -15.589 -17.164 30.182 1.00 50.44 222 ALA A CA 1
ATOM 1761 C C . ALA A 1 222 ? -16.905 -17.916 30.541 1.00 50.44 222 ALA A C 1
ATOM 1763 O O . ALA A 1 222 ? -17.316 -18.891 29.919 1.00 50.44 222 ALA A O 1
ATOM 1764 N N . GLU A 1 223 ? -17.566 -17.539 31.639 1.00 58.81 223 GLU A N 1
ATOM 1765 C CA . GLU A 1 223 ? -18.743 -18.281 32.134 1.00 58.81 223 GLU A CA 1
ATOM 1766 C C . GLU A 1 223 ? -20.034 -18.023 31.335 1.00 58.81 223 GLU A C 1
ATOM 1768 O O . GLU A 1 223 ? -21.048 -18.666 31.606 1.00 58.81 223 GLU A O 1
ATOM 1773 N N . ASN A 1 224 ? -20.004 -17.105 30.364 1.00 76.56 224 ASN A N 1
ATOM 1774 C CA . ASN A 1 224 ? -21.159 -16.582 29.632 1.00 76.56 224 ASN A CA 1
ATOM 1775 C C . ASN A 1 224 ? -21.024 -16.636 28.094 1.00 76.56 224 ASN A C 1
ATOM 1777 O O . ASN A 1 224 ? -21.810 -15.987 27.401 1.00 76.56 224 ASN A O 1
ATOM 1781 N N . GLU A 1 225 ? -20.076 -17.398 27.536 1.00 78.31 225 GLU A N 1
ATOM 1782 C CA . GLU A 1 225 ? -19.914 -17.520 26.078 1.00 78.31 225 GLU A CA 1
ATOM 1783 C C . GLU A 1 225 ? -20.588 -18.770 25.484 1.00 78.31 225 GLU A C 1
ATOM 1785 O O . GLU A 1 225 ? -20.568 -19.869 26.040 1.00 78.31 225 GLU A O 1
ATOM 1790 N N . LEU A 1 226 ? -21.151 -18.605 24.287 1.00 83.88 226 LEU A N 1
ATOM 1791 C CA . LEU A 1 226 ? -21.822 -19.618 23.486 1.00 83.88 226 LEU A CA 1
ATOM 1792 C C . LEU A 1 226 ? -21.172 -19.705 22.099 1.00 83.88 226 LEU A C 1
ATOM 1794 O O . LEU A 1 226 ? -21.409 -18.875 21.217 1.00 83.88 226 LEU A O 1
ATOM 1798 N N . LEU A 1 227 ? -20.380 -20.756 21.883 1.00 81.81 227 LEU A N 1
ATOM 1799 C CA . LEU A 1 227 ? -19.682 -20.994 20.618 1.00 81.81 227 LEU A CA 1
ATOM 1800 C C . LEU A 1 227 ? -20.544 -21.805 19.640 1.00 81.81 227 LEU A C 1
ATOM 1802 O O . LEU A 1 227 ? -20.926 -22.950 19.901 1.00 81.81 227 LEU A O 1
ATOM 1806 N N . ILE A 1 228 ? -20.814 -21.231 18.471 1.00 83.56 228 ILE A N 1
ATOM 1807 C CA . ILE A 1 228 ? -21.636 -21.839 17.426 1.00 83.56 228 ILE A CA 1
ATOM 1808 C C . ILE A 1 228 ? -20.753 -22.589 16.433 1.00 83.56 228 ILE A C 1
ATOM 1810 O O . ILE A 1 228 ? -19.885 -22.014 15.775 1.00 83.56 228 ILE A O 1
ATOM 1814 N N . SER A 1 229 ? -21.021 -23.886 16.265 1.00 80.94 229 SER A N 1
ATOM 1815 C CA . SER A 1 229 ? -20.336 -24.725 15.283 1.00 80.94 229 SER A CA 1
ATOM 1816 C C . SER A 1 229 ? -21.172 -24.922 14.014 1.00 80.94 229 SER A C 1
ATOM 1818 O O . SER A 1 229 ? -22.410 -24.861 14.008 1.00 80.94 229 SER A O 1
ATOM 1820 N N . ALA A 1 230 ? -20.494 -25.219 12.902 1.00 75.44 230 ALA A N 1
ATOM 1821 C CA . ALA A 1 230 ? -21.148 -25.464 11.618 1.00 75.44 230 ALA A CA 1
ATOM 1822 C C . ALA A 1 230 ? -22.052 -26.716 11.629 1.00 75.44 230 ALA A C 1
ATOM 1824 O O . ALA A 1 230 ? -23.066 -26.727 10.934 1.00 75.44 230 ALA A O 1
ATOM 1825 N N . SER A 1 231 ? -21.762 -27.725 12.458 1.00 79.00 231 SER A N 1
ATOM 1826 C CA . SER A 1 231 ? -22.517 -28.989 12.534 1.00 79.00 231 SER A CA 1
ATOM 1827 C C . SER A 1 231 ? -23.581 -29.038 13.641 1.00 79.00 231 SER A C 1
ATOM 1829 O O . SER A 1 231 ? -24.482 -29.870 13.574 1.00 79.00 231 SER A O 1
ATOM 1831 N N . GLY A 1 232 ? -23.531 -28.155 14.646 1.00 78.88 232 GLY A N 1
ATOM 1832 C CA . GLY A 1 232 ? -24.470 -28.193 15.774 1.00 78.88 232 GLY A CA 1
ATOM 1833 C C . GLY A 1 232 ? -25.911 -27.797 15.421 1.00 78.88 232 GLY A C 1
ATOM 1834 O O . GLY A 1 232 ? -26.148 -26.994 14.511 1.00 78.88 232 GLY A O 1
ATOM 1835 N N . LYS A 1 233 ? -26.886 -28.342 16.164 1.00 85.56 233 LYS A N 1
ATOM 1836 C CA . LYS A 1 233 ? -28.322 -28.050 16.000 1.00 85.56 233 LYS A CA 1
ATOM 1837 C C . LYS A 1 233 ? -28.703 -26.732 16.682 1.00 85.56 233 LYS A C 1
ATOM 1839 O O . LYS A 1 233 ? -28.389 -26.539 17.852 1.00 85.56 233 LYS A O 1
ATOM 1844 N N . ILE A 1 234 ? -29.458 -25.884 15.979 1.00 86.12 234 ILE A N 1
ATOM 1845 C CA . ILE A 1 234 ? -29.889 -24.550 16.446 1.00 86.12 234 ILE A CA 1
ATOM 1846 C C . ILE A 1 234 ? -30.596 -24.618 17.806 1.00 86.12 234 ILE A C 1
ATOM 1848 O O . ILE A 1 234 ? -30.207 -23.903 18.722 1.00 86.12 234 ILE A O 1
ATOM 1852 N N . ASN A 1 235 ? -31.569 -25.520 17.972 1.00 88.94 235 ASN A N 1
ATOM 1853 C CA . ASN A 1 235 ? -32.366 -25.604 19.203 1.00 88.94 235 ASN A CA 1
ATOM 1854 C C . ASN A 1 235 ? -31.517 -25.821 20.461 1.00 88.94 235 ASN A C 1
ATOM 1856 O O . ASN A 1 235 ? -31.822 -25.247 21.497 1.00 88.94 235 ASN A O 1
ATOM 1860 N N . ARG A 1 236 ? -30.429 -26.596 20.363 1.00 88.75 236 ARG A N 1
ATOM 1861 C CA . ARG A 1 236 ? -29.532 -26.842 21.499 1.00 88.75 236 ARG A CA 1
ATOM 1862 C C . ARG A 1 236 ? -28.807 -25.567 21.924 1.00 88.75 236 ARG A C 1
ATOM 1864 O O . ARG A 1 236 ? -28.700 -25.303 23.113 1.00 88.75 236 ARG A O 1
ATOM 1871 N N . TYR A 1 237 ? -28.339 -24.777 20.958 1.00 90.06 237 TYR A N 1
ATOM 1872 C CA . TYR A 1 237 ? -27.687 -23.497 21.237 1.00 90.06 237 TYR A CA 1
ATOM 1873 C C . TYR A 1 237 ? -28.645 -22.491 21.860 1.00 90.06 237 TYR A C 1
ATOM 1875 O O . TYR A 1 237 ? -28.265 -21.789 22.785 1.00 90.06 237 TYR A O 1
ATOM 1883 N N . VAL A 1 238 ? -29.890 -22.452 21.388 1.00 91.38 238 VAL A N 1
ATOM 1884 C CA . VAL A 1 238 ? -30.913 -21.568 21.954 1.00 91.38 238 VAL A CA 1
ATOM 1885 C C . VAL A 1 238 ? -31.211 -21.939 23.407 1.00 91.38 238 VAL A C 1
ATOM 1887 O O . VAL A 1 238 ? -31.268 -21.045 24.240 1.00 91.38 238 VAL A O 1
ATOM 1890 N N . THR A 1 239 ? -31.364 -23.230 23.727 1.00 90.25 239 THR A N 1
ATOM 1891 C CA . THR A 1 239 ? -31.588 -23.678 25.113 1.00 90.25 239 THR A CA 1
ATOM 1892 C C . THR A 1 239 ? -30.439 -23.257 26.029 1.00 90.25 239 THR A C 1
ATOM 1894 O O . THR A 1 239 ? -30.677 -22.579 27.019 1.00 90.25 239 THR A O 1
ATOM 1897 N N . VAL A 1 240 ? -29.194 -23.560 25.647 1.00 85.62 240 VAL A N 1
ATOM 1898 C CA . VAL A 1 240 ? -28.010 -23.189 26.444 1.00 85.62 240 VAL A CA 1
ATOM 1899 C C . VAL A 1 240 ? -27.860 -21.669 26.558 1.00 85.62 240 VAL A C 1
ATOM 1901 O O . VAL A 1 240 ? -27.509 -21.157 27.613 1.00 85.62 240 VAL A O 1
ATOM 1904 N N . GLY A 1 241 ? -28.141 -20.925 25.486 1.00 87.69 241 GLY A N 1
ATOM 1905 C CA . GLY A 1 241 ? -28.062 -19.466 25.493 1.00 87.69 241 GLY A CA 1
ATOM 1906 C C . GLY A 1 241 ? -29.048 -18.810 26.461 1.00 87.69 241 GLY A C 1
ATOM 1907 O O . GLY A 1 241 ? -28.695 -17.815 27.084 1.00 87.69 241 GLY A O 1
ATOM 1908 N N . LEU A 1 242 ? -30.250 -19.375 26.617 1.00 90.50 242 LEU A N 1
ATOM 1909 C CA . LEU A 1 242 ? -31.233 -18.900 27.596 1.00 90.50 242 LEU A CA 1
ATOM 1910 C C . LEU A 1 242 ? -30.792 -19.199 29.032 1.00 90.50 242 LEU A C 1
ATOM 1912 O O . LEU A 1 242 ? -30.810 -18.296 29.860 1.00 90.50 242 LEU A O 1
ATOM 1916 N N . GLU A 1 243 ? -30.307 -20.415 29.301 1.00 87.44 243 GLU A N 1
ATOM 1917 C CA . GLU A 1 243 ? -29.777 -20.795 30.621 1.00 87.44 243 GLU A CA 1
ATOM 1918 C C . GLU A 1 243 ? -28.606 -19.887 31.049 1.00 87.44 243 GLU A C 1
ATOM 1920 O O . GLU A 1 243 ? -28.520 -19.451 32.198 1.00 87.44 243 GLU A O 1
ATOM 1925 N N . LEU A 1 244 ? -27.705 -19.551 30.117 1.00 85.44 244 LEU A N 1
ATOM 1926 C CA . LEU A 1 244 ? -26.592 -18.631 30.376 1.00 85.44 244 LEU A CA 1
ATOM 1927 C C . LEU A 1 244 ? -27.058 -17.198 30.644 1.00 85.44 244 LEU A C 1
ATOM 1929 O O . LEU A 1 244 ? -26.470 -16.508 31.479 1.00 85.44 244 LEU A O 1
ATOM 1933 N N . LEU A 1 245 ? -28.101 -16.752 29.944 1.00 87.56 245 LEU A N 1
ATOM 1934 C CA . LEU A 1 245 ? -28.643 -15.408 30.092 1.00 87.56 245 LEU A CA 1
ATOM 1935 C C . LEU A 1 245 ? -29.358 -15.233 31.441 1.00 87.56 245 LEU A C 1
ATOM 1937 O O . LEU A 1 245 ? -29.156 -14.210 32.094 1.00 87.56 245 LEU A O 1
ATOM 1941 N N . GLU A 1 246 ? -30.104 -16.247 31.892 1.00 86.88 246 GLU A N 1
ATOM 1942 C CA . GLU A 1 246 ? -30.711 -16.284 33.231 1.00 86.88 246 GLU A CA 1
ATOM 1943 C C . GLU A 1 246 ? -29.649 -16.220 34.336 1.00 86.88 246 GLU A C 1
ATOM 1945 O O . GLU A 1 246 ? -29.829 -15.532 35.340 1.00 86.88 246 GLU A O 1
ATOM 1950 N N . LYS A 1 247 ? -28.511 -16.897 34.137 1.00 83.06 247 LYS A N 1
ATOM 1951 C CA . LYS A 1 247 ? -27.440 -16.966 35.136 1.00 83.06 247 LYS A CA 1
ATOM 1952 C C . LYS A 1 247 ? -26.587 -15.695 35.215 1.00 83.06 247 LYS A C 1
ATOM 1954 O O . LYS A 1 247 ? -26.255 -15.255 36.312 1.00 83.06 247 LYS A O 1
ATOM 1959 N N . ASN A 1 248 ? -26.199 -15.124 34.073 1.00 78.12 248 ASN A N 1
ATOM 1960 C CA . ASN A 1 248 ? -25.135 -14.113 34.003 1.00 78.12 248 ASN A CA 1
ATOM 1961 C C . ASN A 1 248 ? -25.607 -12.732 33.515 1.00 78.12 248 ASN A C 1
ATOM 1963 O O . ASN A 1 248 ? -24.764 -11.864 33.270 1.00 78.12 248 ASN A O 1
ATOM 1967 N N . LYS A 1 249 ? -26.923 -12.527 33.310 1.00 82.81 249 LYS A N 1
ATOM 1968 C CA . LYS A 1 249 ? -27.567 -11.328 32.709 1.00 82.81 249 LYS A CA 1
ATOM 1969 C C . LYS A 1 249 ? -27.096 -10.943 31.297 1.00 82.81 249 LYS A C 1
ATOM 1971 O O . LYS A 1 249 ? -27.697 -10.087 30.645 1.00 82.81 249 LYS A O 1
ATOM 1976 N N . THR A 1 250 ? -26.012 -11.551 30.837 1.00 83.62 250 THR A N 1
ATOM 1977 C CA . THR A 1 250 ? -25.313 -11.293 29.587 1.00 83.62 250 THR A CA 1
ATOM 1978 C C . THR A 1 250 ? -24.893 -12.623 28.987 1.00 83.62 250 THR A C 1
ATOM 1980 O O . THR A 1 250 ? -24.496 -13.541 29.708 1.00 83.62 250 THR A O 1
ATOM 1983 N N . VAL A 1 251 ? -24.965 -12.731 27.665 1.00 87.81 251 VAL A N 1
ATOM 1984 C CA . VAL A 1 251 ? -24.454 -13.885 26.924 1.00 87.81 251 VAL A CA 1
ATOM 1985 C C . VAL A 1 251 ? -23.711 -13.404 25.686 1.00 87.81 251 VAL A C 1
ATOM 1987 O O . VAL A 1 251 ? -24.145 -12.473 25.004 1.00 87.81 251 VAL A O 1
ATOM 1990 N N . VAL A 1 252 ? -22.581 -14.040 25.394 1.00 86.50 252 VAL A N 1
ATOM 1991 C CA . VAL A 1 252 ? -21.742 -13.727 24.234 1.00 86.50 252 VAL A CA 1
ATOM 1992 C C . VAL A 1 252 ? -21.827 -14.881 23.252 1.00 86.50 252 VAL A C 1
ATOM 1994 O O . VAL A 1 252 ? -21.452 -16.000 23.566 1.00 86.50 252 VAL A O 1
ATOM 1997 N N . ILE A 1 253 ? -22.319 -14.634 22.048 1.00 88.75 253 ILE A N 1
ATOM 1998 C CA . ILE A 1 253 ? -22.526 -15.656 21.027 1.00 88.75 253 ILE A CA 1
ATOM 1999 C C . ILE A 1 253 ? -21.483 -15.459 19.931 1.00 88.75 253 ILE A C 1
ATOM 2001 O O . ILE A 1 253 ? -21.461 -14.423 19.267 1.00 88.75 253 ILE A O 1
ATOM 2005 N N . VAL A 1 254 ? -20.634 -16.462 19.710 1.00 82.44 254 VAL A N 1
ATOM 2006 C CA . VAL A 1 254 ? -19.522 -16.384 18.753 1.00 82.44 254 VAL A CA 1
ATOM 2007 C C . VAL A 1 254 ? -19.685 -17.446 17.677 1.00 82.44 254 VAL A C 1
ATOM 2009 O O . VAL A 1 254 ? -19.926 -18.615 17.971 1.00 82.44 254 VAL A O 1
ATOM 2012 N N . GLY A 1 255 ? -19.514 -17.076 16.410 1.00 82.62 255 GLY A N 1
ATOM 2013 C CA . GLY A 1 255 ? -19.357 -18.056 15.336 1.00 82.62 255 GLY A CA 1
ATOM 2014 C C . GLY A 1 255 ? -18.376 -17.616 14.270 1.00 82.62 255 GLY A C 1
ATOM 2015 O O . GLY A 1 255 ? -18.230 -16.433 13.973 1.00 82.62 255 GLY A O 1
ATOM 2016 N N . SER A 1 256 ? -17.708 -18.598 13.673 1.00 79.44 256 SER A N 1
ATOM 2017 C CA . SER A 1 256 ? -16.671 -18.382 12.672 1.00 79.44 256 SER A CA 1
ATOM 2018 C C . SER A 1 256 ? -16.951 -19.147 11.377 1.00 79.44 256 SER A C 1
ATOM 2020 O O . SER A 1 256 ? -17.561 -20.222 11.356 1.00 79.44 256 SER A O 1
ATOM 2022 N N . GLY A 1 257 ? -16.525 -18.570 10.255 1.00 84.44 257 GLY A N 1
ATOM 2023 C CA . GLY A 1 257 ? -16.600 -19.178 8.929 1.00 84.44 257 GLY A CA 1
ATOM 2024 C C . GLY A 1 257 ? -18.016 -19.610 8.552 1.00 84.44 257 GLY A C 1
ATOM 2025 O O . GLY A 1 257 ? -18.934 -18.798 8.479 1.00 84.44 257 GLY A O 1
ATOM 2026 N N . LYS A 1 258 ? -18.210 -20.916 8.325 1.00 82.88 258 LYS A N 1
ATOM 2027 C CA . LYS A 1 258 ? -19.509 -21.493 7.927 1.00 82.88 258 LYS A CA 1
ATOM 2028 C C . LYS A 1 258 ? -20.596 -21.383 9.008 1.00 82.88 258 LYS A C 1
ATOM 2030 O O . LYS A 1 258 ? -21.762 -21.614 8.707 1.00 82.88 258 LYS A O 1
ATOM 2035 N N . ALA A 1 259 ? -20.236 -21.068 10.254 1.00 84.00 259 ALA A N 1
ATOM 2036 C CA . ALA A 1 259 ? -21.188 -20.935 11.353 1.00 84.00 259 ALA A CA 1
ATOM 2037 C C . ALA A 1 259 ? -21.813 -19.533 11.463 1.00 84.00 259 ALA A C 1
ATOM 2039 O O . ALA A 1 259 ? -22.843 -19.404 12.114 1.00 84.00 259 ALA A O 1
ATOM 2040 N N . VAL A 1 260 ? -21.260 -18.510 10.796 1.00 87.38 260 VAL A N 1
ATOM 2041 C CA . VAL A 1 260 ? -21.677 -17.099 10.949 1.00 87.38 260 VAL A CA 1
ATOM 2042 C C . VAL A 1 260 ? -23.178 -16.894 10.714 1.00 87.38 260 VAL A C 1
ATOM 2044 O O . VAL A 1 260 ? -23.859 -16.295 11.542 1.00 87.38 260 VAL A O 1
ATOM 2047 N N . SER A 1 261 ? -23.737 -17.445 9.633 1.00 91.44 261 SER A N 1
ATOM 2048 C CA . SER A 1 261 ? -25.177 -17.321 9.351 1.00 91.44 261 SER A CA 1
ATOM 2049 C C . SER A 1 261 ? -26.044 -17.988 10.425 1.00 91.44 261 SER A C 1
ATOM 2051 O O . SER A 1 261 ? -27.110 -17.483 10.778 1.00 91.44 261 SER A O 1
ATOM 2053 N N . LYS A 1 262 ? -25.570 -19.109 10.983 1.00 90.62 262 LYS A N 1
ATOM 2054 C CA . LYS A 1 262 ? -26.256 -19.821 12.064 1.00 90.62 262 LYS A CA 1
ATOM 2055 C C . LYS A 1 262 ? -26.206 -19.030 13.368 1.00 90.62 262 LYS A C 1
ATOM 2057 O O . LYS A 1 262 ? -27.202 -19.017 14.081 1.00 90.62 262 LYS A O 1
ATOM 2062 N N . THR A 1 263 ? -25.094 -18.354 13.652 1.00 90.81 263 THR A N 1
ATOM 2063 C CA . THR A 1 263 ? -24.945 -17.466 14.813 1.00 90.81 263 THR A CA 1
ATOM 2064 C C . THR A 1 263 ? -26.033 -16.407 14.829 1.00 90.81 263 THR A C 1
ATOM 2066 O O . THR A 1 263 ? -26.745 -16.301 15.818 1.00 90.81 263 THR A O 1
ATOM 2069 N N . VAL A 1 264 ? -26.249 -15.717 13.704 1.00 94.38 264 VAL A N 1
ATOM 2070 C CA . VAL A 1 264 ? -27.333 -14.728 13.585 1.00 94.38 264 VAL A CA 1
ATOM 2071 C C . VAL A 1 264 ? -28.692 -15.373 13.849 1.00 94.38 264 VAL A C 1
ATOM 2073 O O . VAL A 1 264 ? -29.473 -14.858 14.639 1.00 94.38 264 VAL A O 1
ATOM 2076 N N . SER A 1 265 ? -28.965 -16.538 13.252 1.00 94.69 265 SER A N 1
ATOM 2077 C CA . SER A 1 265 ? -30.241 -17.238 13.469 1.00 94.69 265 SER A CA 1
ATOM 2078 C C . SER A 1 265 ? -30.471 -17.607 14.938 1.00 94.69 265 SER A C 1
ATOM 2080 O O . SER A 1 265 ? -31.572 -17.424 15.447 1.00 94.69 265 SER A O 1
ATOM 2082 N N . VAL A 1 266 ? -29.445 -18.110 15.632 1.00 92.88 266 VAL A N 1
ATOM 2083 C CA . VAL A 1 266 ? -29.523 -18.448 17.063 1.00 92.88 266 VAL A CA 1
ATOM 2084 C C . VAL A 1 266 ? -29.789 -17.193 17.895 1.00 92.88 266 VAL A C 1
ATOM 2086 O O . VAL A 1 266 ? -30.709 -17.206 18.711 1.00 92.88 266 VAL A O 1
ATOM 2089 N N . THR A 1 267 ? -29.054 -16.107 17.647 1.00 94.50 267 THR A N 1
ATOM 2090 C CA . THR A 1 267 ? -29.252 -14.814 18.318 1.00 94.50 267 THR A CA 1
ATOM 2091 C C . THR A 1 267 ? -30.679 -14.300 18.139 1.00 94.50 267 THR A C 1
ATOM 2093 O O . THR A 1 267 ? -31.333 -13.948 19.118 1.00 94.50 267 THR A O 1
ATOM 2096 N N . GLU A 1 268 ? -31.196 -14.289 16.909 1.00 94.06 268 GLU A N 1
ATOM 2097 C CA . GLU A 1 268 ? -32.552 -13.807 16.628 1.00 94.06 268 GLU A CA 1
ATOM 2098 C C . GLU A 1 268 ? -33.624 -14.647 17.331 1.00 94.06 268 GLU A C 1
ATOM 2100 O O . GLU A 1 268 ? -34.603 -14.106 17.845 1.00 94.06 268 GLU A O 1
ATOM 2105 N N . ILE A 1 269 ? -33.441 -15.968 17.408 1.00 94.31 269 ILE A N 1
ATOM 2106 C CA . ILE A 1 269 ? -34.375 -16.841 18.129 1.00 94.31 269 ILE A CA 1
ATOM 2107 C C . ILE A 1 269 ? -34.329 -16.564 19.637 1.00 94.31 269 ILE A C 1
ATOM 2109 O O . ILE A 1 269 ? -35.387 -16.503 20.263 1.00 94.31 269 ILE A O 1
ATOM 2113 N N . ILE A 1 270 ? -33.141 -16.368 20.220 1.00 92.69 270 ILE A N 1
ATOM 2114 C CA . ILE A 1 270 ? -32.996 -16.025 21.644 1.00 92.69 270 ILE A CA 1
ATOM 2115 C C . ILE A 1 270 ? -33.688 -14.690 21.938 1.00 92.69 270 ILE A C 1
ATOM 2117 O O . ILE A 1 270 ? -34.512 -14.627 22.848 1.00 92.69 270 ILE A O 1
ATOM 2121 N N . LYS A 1 271 ? -33.452 -13.654 21.120 1.00 92.62 271 LYS A N 1
ATOM 2122 C CA . LYS A 1 271 ? -34.135 -12.358 21.264 1.00 92.62 271 LYS A CA 1
ATOM 2123 C C . LYS A 1 271 ? -35.654 -12.498 21.215 1.00 92.62 271 LYS A C 1
ATOM 2125 O O . LYS A 1 271 ? -36.334 -11.896 22.035 1.00 92.62 271 LYS A O 1
ATOM 2130 N N . ARG A 1 272 ? -36.194 -13.312 20.300 1.00 91.25 272 ARG A N 1
ATOM 2131 C CA . ARG A 1 272 ? -37.645 -13.559 20.208 1.00 91.25 272 ARG A CA 1
ATOM 2132 C C . ARG A 1 272 ? -38.207 -14.249 21.447 1.00 91.25 272 ARG A C 1
ATOM 2134 O O . ARG A 1 272 ? -39.303 -13.906 21.870 1.00 91.25 272 ARG A O 1
ATOM 2141 N N . ARG A 1 273 ? -37.475 -15.206 22.025 1.00 90.75 273 ARG A N 1
ATOM 2142 C CA . ARG A 1 273 ? -37.896 -15.908 23.250 1.00 90.75 273 ARG A CA 1
ATOM 2143 C C . ARG A 1 273 ? -37.847 -15.018 24.490 1.00 90.75 273 ARG A C 1
ATOM 2145 O O . ARG A 1 273 ? -38.685 -15.182 25.361 1.00 90.75 273 ARG A O 1
ATOM 2152 N N . MET A 1 274 ? -36.935 -14.049 24.514 1.00 88.38 274 MET A N 1
ATOM 2153 C CA . MET A 1 274 ? -36.870 -12.985 25.528 1.00 88.38 274 MET A CA 1
ATOM 2154 C C . MET A 1 274 ? -37.722 -11.765 25.150 1.00 88.38 274 MET A C 1
ATOM 2156 O O . MET A 1 274 ? -37.481 -10.650 25.611 1.00 88.38 274 MET A O 1
ATOM 2160 N N . GLU A 1 275 ? -38.680 -11.973 24.245 1.00 86.00 275 GLU A N 1
ATOM 2161 C CA . GLU A 1 275 ? -39.658 -10.995 23.784 1.00 86.00 275 GLU A CA 1
ATOM 2162 C C . GLU A 1 275 ? -39.058 -9.666 23.286 1.00 86.00 275 GLU A C 1
ATOM 2164 O O . GLU A 1 275 ? -39.730 -8.644 23.285 1.00 86.00 275 GLU A O 1
ATOM 2169 N N . GLY A 1 276 ? -37.800 -9.652 22.845 1.00 77.94 276 GLY A N 1
ATOM 2170 C CA . GLY A 1 276 ? -37.126 -8.458 22.338 1.00 77.94 276 GLY A CA 1
ATOM 2171 C C . GLY A 1 276 ? -36.648 -7.475 23.410 1.00 77.94 276 GLY A C 1
ATOM 2172 O O . GLY A 1 276 ? -36.330 -6.345 23.055 1.00 77.94 276 GLY A O 1
ATOM 2173 N N . ALA A 1 277 ? -36.563 -7.875 24.683 1.00 86.81 277 ALA A N 1
ATOM 2174 C CA . ALA A 1 277 ? -36.128 -7.016 25.795 1.00 86.81 277 ALA A CA 1
ATOM 2175 C C . ALA A 1 277 ? -34.597 -6.828 25.916 1.00 86.81 277 ALA A C 1
ATOM 2177 O O . ALA A 1 277 ? -34.130 -6.198 26.859 1.00 86.81 277 ALA A O 1
ATOM 2178 N N . LEU A 1 278 ? -33.805 -7.396 25.002 1.00 91.00 278 LEU A N 1
ATOM 2179 C CA . LEU A 1 278 ? -32.344 -7.436 25.114 1.00 91.00 278 LEU A CA 1
ATOM 2180 C C . LEU A 1 278 ? -31.666 -6.354 24.279 1.00 91.00 278 LEU A C 1
ATOM 2182 O O . LEU A 1 278 ? -32.005 -6.148 23.113 1.00 91.00 278 LEU A O 1
ATOM 2186 N N . HIS A 1 279 ? -30.640 -5.746 24.864 1.00 90.62 279 HIS A N 1
ATOM 2187 C CA . HIS A 1 279 ? -29.664 -4.921 24.169 1.00 90.62 279 HIS A CA 1
ATOM 2188 C C . HIS A 1 279 ? -28.712 -5.821 23.380 1.00 90.62 279 HIS A C 1
ATOM 2190 O O . HIS A 1 279 ? -28.211 -6.815 23.914 1.00 90.62 279 HIS A O 1
ATOM 2196 N N . GLN A 1 280 ? -28.452 -5.481 22.117 1.00 92.62 280 GLN A N 1
ATOM 2197 C CA . GLN A 1 280 ? -27.543 -6.237 21.260 1.00 92.62 280 GLN A CA 1
ATOM 2198 C C . GLN A 1 280 ? -26.322 -5.402 20.874 1.00 92.62 280 GLN A C 1
ATOM 2200 O O . GLN A 1 280 ? -26.451 -4.275 20.400 1.00 92.62 280 GLN A O 1
ATOM 2205 N N . TYR A 1 281 ? -25.138 -6.008 20.971 1.00 86.69 281 TYR A N 1
ATOM 2206 C CA . TYR A 1 281 ? -23.885 -5.444 20.471 1.00 86.69 281 TYR A CA 1
ATOM 2207 C C . TYR A 1 281 ? -23.227 -6.417 19.503 1.00 86.69 281 TYR A C 1
ATOM 2209 O O . TYR A 1 281 ? -23.011 -7.577 19.840 1.00 86.69 281 TYR A O 1
ATOM 2217 N N . THR A 1 282 ? -22.906 -5.964 18.294 1.00 88.25 282 THR A N 1
ATOM 2218 C CA . THR A 1 282 ? -22.340 -6.819 17.243 1.00 88.25 282 THR A CA 1
ATOM 2219 C C . THR A 1 282 ? -20.929 -6.373 16.887 1.00 88.25 282 THR A C 1
ATOM 2221 O O . THR A 1 282 ? -20.707 -5.213 16.541 1.00 88.25 282 THR A O 1
ATOM 2224 N N . GLN A 1 283 ? -19.984 -7.310 16.929 1.00 78.38 283 GLN A N 1
ATOM 2225 C CA . GLN A 1 283 ? -18.600 -7.118 16.511 1.00 78.38 283 GLN A CA 1
ATOM 2226 C C . GLN A 1 283 ? -18.252 -8.099 15.390 1.00 78.38 283 GLN A C 1
ATOM 2228 O O . GLN A 1 283 ? -18.502 -9.303 15.483 1.00 78.38 283 GLN A O 1
ATOM 2233 N N . ILE A 1 284 ? -17.668 -7.569 14.317 1.00 82.81 284 ILE A N 1
ATOM 2234 C CA . ILE A 1 284 ? -17.198 -8.349 13.172 1.00 82.81 284 ILE A CA 1
ATOM 2235 C C . ILE A 1 284 ? -15.676 -8.362 13.222 1.00 82.81 284 ILE A C 1
ATOM 2237 O O . ILE A 1 284 ? -15.042 -7.317 13.349 1.00 82.81 284 ILE A O 1
ATOM 2241 N N . GLY A 1 285 ? -15.093 -9.546 13.093 1.00 72.00 285 GLY A N 1
ATOM 2242 C CA . GLY A 1 285 ? -13.654 -9.742 13.067 1.00 72.00 285 GLY A CA 1
ATOM 2243 C C . GLY A 1 285 ? -13.237 -10.769 12.025 1.00 72.00 285 GLY A C 1
ATOM 2244 O O . GLY A 1 285 ? -14.045 -11.340 11.289 1.00 72.00 285 GLY A O 1
ATOM 2245 N N . SER A 1 286 ? -11.940 -11.035 11.978 1.00 68.06 286 SER A N 1
ATOM 2246 C CA . SER A 1 286 ? -11.369 -12.127 11.199 1.00 68.06 286 SER A CA 1
ATOM 2247 C C . SER A 1 286 ? -10.334 -12.853 12.041 1.00 68.06 286 SER A C 1
ATOM 2249 O O . SER A 1 286 ? -9.508 -12.206 12.678 1.00 68.06 286 SER A O 1
ATOM 2251 N N . SER A 1 287 ? -10.357 -14.181 12.020 1.00 61.34 287 SER A N 1
ATOM 2252 C CA . SER A 1 287 ? -9.374 -15.037 12.679 1.00 61.34 287 SER A CA 1
ATOM 2253 C C . SER A 1 287 ? -8.558 -15.784 11.628 1.00 61.34 287 SER A C 1
ATOM 2255 O O . SER A 1 287 ? -9.099 -16.225 10.611 1.00 61.34 287 SER A O 1
ATOM 2257 N N . THR A 1 288 ? -7.252 -15.905 11.844 1.00 57.97 288 THR A N 1
ATOM 2258 C CA . THR A 1 288 ? -6.347 -16.615 10.936 1.00 57.97 288 THR A CA 1
ATOM 2259 C C . THR A 1 288 ? -6.302 -18.088 11.326 1.00 57.97 288 THR A C 1
ATOM 2261 O O . THR A 1 288 ? -5.871 -18.427 12.424 1.00 57.97 288 THR A O 1
ATOM 2264 N N . SER A 1 289 ? -6.748 -18.969 10.432 1.00 46.12 289 SER A N 1
ATOM 2265 C CA . SER A 1 289 ? -6.682 -20.419 10.621 1.00 46.12 289 SER A CA 1
ATOM 2266 C C . SER A 1 289 ? -5.604 -21.018 9.729 1.00 46.12 289 SER A C 1
ATOM 2268 O O . SER A 1 289 ? -5.572 -20.768 8.522 1.00 46.12 289 SER A O 1
ATOM 2270 N N . THR A 1 290 ? -4.727 -21.807 10.337 1.00 51.41 290 THR A N 1
ATOM 2271 C CA . THR A 1 290 ? -3.585 -22.438 9.678 1.00 51.41 290 THR A CA 1
ATOM 2272 C C . THR A 1 290 ? -3.955 -23.859 9.261 1.00 51.41 290 THR A C 1
ATOM 2274 O O . THR A 1 290 ? -4.119 -24.737 10.106 1.00 51.41 290 THR A O 1
ATOM 2277 N N . GLU A 1 291 ? -4.094 -24.107 7.960 1.00 59.09 291 GLU A N 1
ATOM 2278 C CA . GLU A 1 291 ? -4.322 -25.447 7.417 1.00 59.09 291 GLU A CA 1
ATOM 2279 C C . GLU A 1 291 ? -2.992 -26.080 6.998 1.00 59.09 291 GLU A C 1
ATOM 2281 O O . GLU A 1 291 ? -2.267 -25.524 6.172 1.00 59.09 291 GLU A O 1
ATOM 2286 N N . LYS A 1 292 ? -2.689 -27.264 7.539 1.00 58.19 292 LYS A N 1
ATOM 2287 C CA . LYS A 1 292 ? -1.547 -28.080 7.114 1.00 58.19 292 LYS A CA 1
ATOM 2288 C C . LYS A 1 292 ? -1.994 -29.058 6.027 1.00 58.19 292 LYS A C 1
ATOM 2290 O O . LYS A 1 292 ? -2.947 -29.816 6.216 1.00 58.19 292 LYS A O 1
ATOM 2295 N N . TRP A 1 293 ? -1.319 -29.018 4.887 1.00 53.44 293 TRP A N 1
ATOM 2296 C CA . TRP A 1 293 ? -1.568 -29.863 3.727 1.00 53.44 293 TRP A CA 1
ATOM 2297 C C . TRP A 1 293 ? -0.341 -30.738 3.487 1.00 53.44 293 TRP A C 1
ATOM 2299 O O . TRP A 1 293 ? 0.762 -30.223 3.303 1.00 53.44 293 TRP A O 1
ATOM 2309 N N . ASN A 1 294 ? -0.542 -32.055 3.480 1.00 57.22 294 ASN A N 1
ATOM 2310 C CA . ASN A 1 294 ? 0.525 -33.004 3.188 1.00 57.22 294 ASN A CA 1
ATOM 2311 C C . ASN A 1 294 ? 0.404 -33.483 1.732 1.00 57.22 294 ASN A C 1
ATOM 2313 O O . ASN A 1 294 ? -0.720 -33.676 1.243 1.00 57.22 294 ASN A O 1
ATOM 2317 N N . PRO A 1 295 ? 1.532 -33.672 1.033 1.00 51.47 295 PRO A N 1
ATOM 2318 C CA . PRO A 1 295 ? 1.532 -34.292 -0.285 1.00 51.47 295 PRO A CA 1
ATOM 2319 C C . PRO A 1 295 ? 1.079 -35.755 -0.192 1.00 51.47 295 PRO A C 1
ATOM 2321 O O . PRO A 1 295 ? 1.292 -36.427 0.818 1.00 51.47 295 PRO A O 1
ATOM 2324 N N . VAL A 1 296 ? 0.412 -36.242 -1.239 1.00 55.28 296 VAL A N 1
ATOM 2325 C CA . VAL A 1 296 ? 0.044 -37.661 -1.372 1.00 55.28 296 VAL A CA 1
ATOM 2326 C C . VAL A 1 296 ? 1.318 -38.490 -1.602 1.00 55.28 296 VAL A C 1
ATOM 2328 O O . VAL A 1 296 ? 2.182 -38.066 -2.370 1.00 55.28 296 VAL A O 1
ATOM 2331 N N . GLU A 1 297 ? 1.440 -39.640 -0.922 1.00 56.38 297 GLU A N 1
ATOM 2332 C CA . GLU A 1 297 ? 2.609 -40.538 -0.992 1.00 56.38 297 GLU A CA 1
ATOM 2333 C C . GLU A 1 297 ? 3.043 -40.810 -2.445 1.00 56.38 297 GLU A C 1
ATOM 2335 O O . GLU A 1 297 ? 2.201 -41.065 -3.308 1.00 56.38 297 GLU A O 1
ATOM 2340 N N . ASN A 1 298 ? 4.367 -40.777 -2.670 1.00 50.62 298 ASN A N 1
ATOM 2341 C CA . ASN A 1 298 ? 5.121 -40.952 -3.931 1.00 50.62 298 ASN A CA 1
ATOM 2342 C C . ASN A 1 298 ? 5.666 -39.694 -4.630 1.00 50.62 298 ASN A C 1
ATOM 2344 O O . ASN A 1 298 ? 6.138 -39.801 -5.762 1.00 50.62 298 ASN A O 1
ATOM 2348 N N . LYS A 1 299 ? 5.678 -38.516 -3.992 1.00 50.81 299 LYS A N 1
ATOM 2349 C CA . LYS A 1 299 ? 6.448 -37.360 -4.492 1.00 50.81 299 LYS A CA 1
ATOM 2350 C C . LYS A 1 299 ? 7.147 -36.631 -3.341 1.00 50.81 299 LYS A C 1
ATOM 2352 O O . LYS A 1 299 ? 6.491 -36.282 -2.363 1.00 50.81 299 LYS A O 1
ATOM 2357 N N . GLU A 1 300 ? 8.459 -36.418 -3.469 1.00 53.06 300 GLU A N 1
ATOM 2358 C CA . GLU A 1 300 ? 9.303 -35.615 -2.565 1.00 53.06 300 GLU A CA 1
ATOM 2359 C C . GLU A 1 300 ? 8.878 -34.136 -2.607 1.00 53.06 300 GLU A C 1
ATOM 2361 O O . GLU A 1 300 ? 9.509 -33.301 -3.248 1.00 53.06 300 GLU A O 1
ATOM 2366 N N . PHE A 1 301 ? 7.750 -33.805 -1.984 1.00 54.38 301 PHE A N 1
ATOM 2367 C CA . PHE A 1 301 ? 7.288 -32.430 -1.835 1.00 54.38 301 PHE A CA 1
ATOM 2368 C C . PHE A 1 301 ? 7.271 -32.025 -0.367 1.00 54.38 301 PHE A C 1
ATOM 2370 O O . PHE A 1 301 ? 6.973 -32.827 0.517 1.00 54.38 301 PHE A O 1
ATOM 2377 N N . ASP A 1 302 ? 7.533 -30.746 -0.126 1.00 55.72 302 ASP A N 1
ATOM 2378 C CA . ASP A 1 302 ? 7.481 -30.166 1.209 1.00 55.72 302 ASP A CA 1
ATOM 2379 C C . ASP A 1 302 ? 6.038 -29.983 1.702 1.00 55.72 302 ASP A C 1
ATOM 2381 O O . ASP A 1 302 ? 5.086 -29.803 0.931 1.00 55.72 302 ASP A O 1
ATOM 2385 N N . GLN A 1 303 ? 5.873 -30.010 3.025 1.00 56.50 303 GLN A N 1
ATOM 2386 C CA . GLN A 1 303 ? 4.596 -29.774 3.693 1.00 56.50 303 GLN A CA 1
ATOM 2387 C C . GLN A 1 303 ? 4.132 -28.324 3.485 1.00 56.50 303 GLN A C 1
ATOM 2389 O O . GLN A 1 303 ? 4.843 -27.376 3.819 1.00 56.50 303 GLN A O 1
ATOM 2394 N N . LEU A 1 304 ? 2.904 -28.136 2.992 1.00 54.84 304 LEU A N 1
ATOM 2395 C CA . LEU A 1 304 ? 2.350 -26.809 2.730 1.00 54.84 304 LEU A CA 1
ATOM 2396 C C . LEU A 1 304 ? 1.496 -26.334 3.912 1.00 54.84 304 LEU A C 1
ATOM 2398 O O . LEU A 1 304 ? 0.511 -26.971 4.290 1.00 54.84 304 LEU A O 1
ATOM 2402 N N . VAL A 1 305 ? 1.843 -25.175 4.471 1.00 57.66 305 VAL A N 1
ATOM 2403 C CA . VAL A 1 305 ? 1.106 -24.530 5.565 1.00 57.66 305 VAL A CA 1
ATOM 2404 C C . VAL A 1 305 ? 0.418 -23.279 5.025 1.00 57.66 305 VAL A C 1
ATOM 2406 O O . VAL A 1 305 ? 1.072 -22.290 4.708 1.00 57.66 305 VAL A O 1
ATOM 2409 N N . VAL A 1 306 ? -0.910 -23.323 4.894 1.00 58.78 306 VAL A N 1
ATOM 2410 C CA . VAL A 1 306 ? -1.705 -22.219 4.335 1.00 58.78 306 VAL A CA 1
ATOM 2411 C C . VAL A 1 306 ? -2.484 -21.522 5.442 1.00 58.78 306 VAL A C 1
ATOM 2413 O O . VAL A 1 306 ? -3.374 -22.112 6.053 1.00 58.78 306 VAL A O 1
ATOM 2416 N N . SER A 1 307 ? -2.201 -20.240 5.650 1.00 55.44 307 SER A N 1
ATOM 2417 C CA . SER A 1 307 ? -2.965 -19.370 6.547 1.00 55.44 307 SER A CA 1
ATOM 2418 C C . SER A 1 307 ? -4.148 -18.752 5.802 1.00 55.44 307 SER A C 1
ATOM 2420 O O . SER A 1 307 ? -3.965 -18.041 4.814 1.00 55.44 307 SER A O 1
ATOM 2422 N N . LYS A 1 308 ? -5.374 -19.011 6.262 1.00 66.56 308 LYS A N 1
ATOM 2423 C CA . LYS A 1 308 ? -6.605 -18.442 5.693 1.00 66.56 308 LYS A CA 1
ATOM 2424 C C . LYS A 1 308 ? -7.274 -17.514 6.699 1.00 66.56 308 LYS A C 1
ATOM 2426 O O . LYS A 1 308 ? -7.425 -17.866 7.866 1.00 66.56 308 LYS A O 1
ATOM 2431 N N . HIS A 1 309 ? -7.736 -16.359 6.229 1.00 61.88 309 HIS A N 1
ATOM 2432 C CA . HIS A 1 309 ? -8.585 -15.474 7.022 1.00 61.88 309 HIS A CA 1
ATOM 2433 C C . HIS A 1 309 ? -10.019 -16.007 7.026 1.00 61.88 309 HIS A C 1
ATOM 2435 O O . HIS A 1 309 ? -10.652 -16.127 5.976 1.00 61.88 309 HIS A O 1
ATOM 2441 N N . ILE A 1 310 ? -10.530 -16.328 8.210 1.00 73.62 310 ILE A N 1
ATOM 2442 C CA . ILE A 1 310 ? -11.896 -16.792 8.431 1.00 73.62 310 ILE A CA 1
ATOM 2443 C C . ILE A 1 310 ? -12.678 -15.659 9.107 1.00 73.62 310 ILE A C 1
ATOM 2445 O O . ILE A 1 310 ? -12.223 -15.146 10.129 1.00 73.62 310 ILE A O 1
ATOM 2449 N N . PRO A 1 311 ? -13.846 -15.255 8.581 1.00 75.19 311 PRO A N 1
ATOM 2450 C CA . PRO A 1 311 ? -14.674 -14.247 9.233 1.00 75.19 311 PRO A CA 1
ATOM 2451 C C . PRO A 1 311 ? -15.194 -14.768 10.577 1.00 75.19 311 PRO A C 1
ATOM 2453 O O . PRO A 1 311 ? -15.578 -15.935 10.688 1.00 75.19 311 PRO A O 1
ATOM 2456 N N . VAL A 1 312 ? -15.221 -13.900 11.583 1.00 77.94 312 VAL A N 1
ATOM 2457 C CA . VAL A 1 312 ? -15.739 -14.176 12.926 1.00 77.94 312 VAL A CA 1
ATOM 2458 C C . VAL A 1 312 ? -16.796 -13.135 13.262 1.00 77.94 312 VAL A C 1
ATOM 2460 O O . VAL A 1 312 ? -16.612 -11.948 13.004 1.00 77.94 312 VAL A O 1
ATOM 2463 N N . LEU A 1 313 ? -17.904 -13.595 13.825 1.00 85.06 313 LEU A N 1
ATOM 2464 C CA . LEU A 1 313 ? -18.992 -12.761 14.305 1.00 85.06 313 LEU A CA 1
ATOM 2465 C C . LEU A 1 313 ? -19.176 -13.011 15.799 1.00 85.06 313 LEU A C 1
ATOM 2467 O O . LEU A 1 313 ? -19.402 -14.155 16.199 1.00 85.06 313 LEU A O 1
ATOM 2471 N N . THR A 1 314 ? -19.118 -11.939 16.580 1.00 84.50 314 THR A N 1
ATOM 2472 C CA . THR A 1 314 ? -19.356 -11.941 18.023 1.00 84.50 314 THR A CA 1
ATOM 2473 C C . THR A 1 314 ? -20.558 -11.056 18.316 1.00 84.50 314 THR A C 1
ATOM 2475 O O . THR A 1 314 ? -20.587 -9.892 17.916 1.00 84.50 314 THR A O 1
ATOM 2478 N N . ILE A 1 315 ? -21.566 -11.607 18.988 1.00 90.19 315 ILE A N 1
ATOM 2479 C CA . ILE A 1 315 ? -22.776 -10.884 19.375 1.00 90.19 315 ILE A CA 1
ATOM 2480 C C . ILE A 1 315 ? -22.944 -10.963 20.886 1.00 90.19 315 ILE A C 1
ATOM 2482 O O . ILE A 1 315 ? -23.062 -12.052 21.434 1.00 90.19 315 ILE A O 1
ATOM 2486 N N . TYR A 1 316 ? -23.016 -9.815 21.543 1.00 88.62 316 TYR A N 1
ATOM 2487 C CA . TYR A 1 316 ? -23.367 -9.708 22.951 1.00 88.62 316 TYR A CA 1
ATOM 2488 C C . TYR A 1 316 ? -24.864 -9.438 23.059 1.00 88.62 316 TYR A C 1
ATOM 2490 O O . TYR A 1 316 ? -25.378 -8.543 22.385 1.00 88.62 316 TYR A O 1
ATOM 2498 N N . LEU A 1 317 ? -25.551 -10.203 23.902 1.00 90.88 317 LEU A N 1
ATOM 2499 C CA . LEU A 1 317 ? -26.923 -9.936 24.314 1.00 90.88 317 LEU A CA 1
ATOM 2500 C C . LEU A 1 317 ? -26.933 -9.643 25.814 1.00 90.88 317 LEU A C 1
ATOM 2502 O O . LEU A 1 317 ? -26.460 -10.465 26.600 1.00 90.88 317 LEU A O 1
ATOM 2506 N N . CYS A 1 318 ? -27.476 -8.489 26.198 1.00 88.38 318 CYS A N 1
ATOM 2507 C CA . CYS A 1 318 ? -27.474 -7.999 27.576 1.00 88.38 318 CYS A CA 1
ATOM 2508 C C . CYS A 1 318 ? -28.881 -7.557 28.001 1.00 88.38 318 CYS A C 1
ATOM 2510 O O . CYS A 1 318 ? -29.604 -6.949 27.212 1.00 88.38 318 CYS A O 1
ATOM 2512 N N . HIS A 1 319 ? -29.260 -7.823 29.253 1.00 86.88 319 HIS A N 1
ATOM 2513 C CA . HIS A 1 319 ? -30.484 -7.261 29.840 1.00 86.88 319 HIS A CA 1
ATOM 2514 C C . HIS A 1 319 ? -30.370 -5.764 30.143 1.00 86.88 319 HIS A C 1
ATOM 2516 O O . HIS A 1 319 ? -31.338 -5.030 29.988 1.00 86.88 319 HIS A O 1
ATOM 2522 N N . GLU A 1 320 ? -29.189 -5.324 30.568 1.00 84.19 320 GLU A N 1
ATOM 2523 C CA . GLU A 1 320 ? -28.891 -3.931 30.895 1.00 84.19 320 GLU A CA 1
ATOM 2524 C C . GLU A 1 320 ? -27.935 -3.353 29.834 1.00 84.19 320 GLU A C 1
ATOM 2526 O O . GLU A 1 320 ? -27.096 -4.093 29.300 1.00 84.19 320 GLU A O 1
ATOM 2531 N N . PRO A 1 321 ? -28.046 -2.054 29.499 1.00 84.38 321 PRO A N 1
ATOM 2532 C CA . PRO A 1 321 ? -27.145 -1.421 28.545 1.00 84.38 321 PRO A CA 1
ATOM 2533 C C . PRO A 1 321 ? -25.713 -1.397 29.091 1.00 84.38 321 PRO A C 1
ATOM 2535 O O . PRO A 1 321 ? -25.482 -1.151 30.275 1.00 84.38 321 PRO A O 1
ATOM 2538 N N . SER A 1 322 ? -24.737 -1.634 28.214 1.00 76.25 322 SER A N 1
ATOM 2539 C CA . SER A 1 322 ? -23.312 -1.607 28.549 1.00 76.25 322 SER A CA 1
ATOM 2540 C C . SER A 1 322 ? -22.616 -0.444 27.825 1.00 76.25 322 SER A C 1
ATOM 2542 O O . SER A 1 322 ? -22.367 -0.542 26.618 1.00 76.25 322 SER A O 1
ATOM 2544 N N . PRO A 1 323 ? -22.252 0.641 28.541 1.00 71.69 323 PRO A N 1
ATOM 2545 C CA . PRO A 1 323 ? -21.604 1.818 27.950 1.00 71.69 323 PRO A CA 1
ATOM 2546 C C . PRO A 1 323 ? -20.240 1.527 27.307 1.00 71.69 323 PRO A C 1
ATOM 2548 O O . PRO A 1 323 ? -19.808 2.235 26.397 1.00 71.69 323 PRO A O 1
ATOM 2551 N N . ASP A 1 324 ? -19.544 0.489 27.774 1.00 69.00 324 ASP A N 1
ATOM 2552 C CA . ASP A 1 324 ? -18.235 0.101 27.243 1.00 69.00 324 ASP A CA 1
ATOM 2553 C C . ASP A 1 324 ? -18.357 -0.585 25.876 1.00 69.00 324 ASP A C 1
ATOM 2555 O O . ASP A 1 324 ? -17.537 -0.350 24.985 1.00 69.00 324 ASP A O 1
ATOM 2559 N N . LEU A 1 325 ? -19.414 -1.380 25.673 1.00 70.12 325 LEU A N 1
ATOM 2560 C CA . LEU A 1 325 ? -19.672 -2.065 24.405 1.00 70.12 325 LEU A CA 1
ATOM 2561 C C . LEU A 1 325 ? -20.226 -1.126 23.327 1.00 70.12 325 LEU A C 1
ATOM 2563 O O . LEU A 1 325 ? -19.934 -1.348 22.149 1.00 70.12 325 LEU A O 1
ATOM 2567 N N . GLU A 1 326 ? -20.951 -0.067 23.707 1.00 74.38 326 GLU A N 1
ATOM 2568 C CA . GLU A 1 326 ? -21.461 0.966 22.784 1.00 74.38 326 GLU A CA 1
ATOM 2569 C C . GLU A 1 326 ? -20.348 1.709 22.040 1.00 74.38 326 GLU A C 1
ATOM 2571 O O . GLU A 1 326 ? -20.517 2.078 20.881 1.00 74.38 326 GLU A O 1
ATOM 2576 N N . LYS A 1 327 ? -19.186 1.896 22.675 1.00 69.19 327 LYS A N 1
ATOM 2577 C CA . LYS A 1 327 ? -18.050 2.612 22.071 1.00 69.19 327 LYS A CA 1
ATOM 2578 C C . LYS A 1 327 ? -17.339 1.813 20.975 1.00 69.19 327 LYS A C 1
ATOM 2580 O O . LYS A 1 327 ? -16.674 2.406 20.131 1.00 69.19 327 LYS A O 1
ATOM 2585 N N . VAL A 1 328 ? -17.426 0.482 21.018 1.00 61.41 328 VAL A N 1
ATOM 2586 C CA . VAL A 1 328 ? -16.582 -0.428 20.214 1.00 61.41 328 VAL A CA 1
ATOM 2587 C C . VAL A 1 328 ? -17.399 -1.277 19.232 1.00 61.41 328 VAL A C 1
ATOM 2589 O O . VAL A 1 328 ? -16.85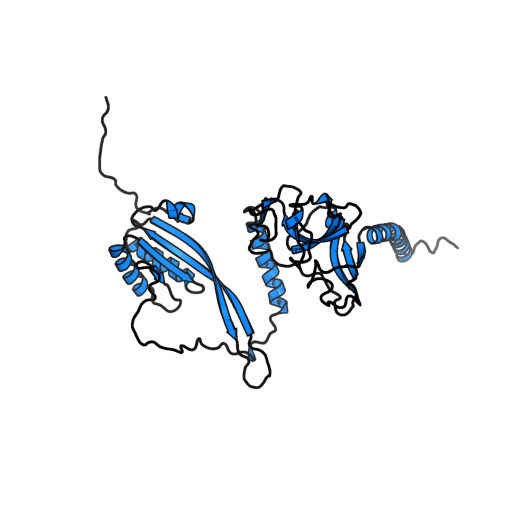3 -1.799 18.261 1.00 61.41 328 VAL A O 1
ATOM 2592 N N . SER A 1 329 ? -18.707 -1.417 19.453 1.00 77.38 329 SER A N 1
ATOM 2593 C CA . SER A 1 329 ? -19.555 -2.395 18.759 1.00 77.38 329 SER A CA 1
ATOM 2594 C C . SER A 1 329 ? -20.752 -1.736 18.081 1.00 77.38 329 SER A C 1
ATOM 2596 O O . SER A 1 329 ? -21.237 -0.698 18.521 1.00 77.38 329 SER A O 1
ATOM 2598 N N . GLY A 1 330 ? -21.301 -2.384 17.050 1.00 84.00 330 GLY A N 1
ATOM 2599 C CA . GLY A 1 330 ? -22.585 -1.974 16.483 1.00 84.00 330 GLY A CA 1
ATOM 2600 C C . GLY A 1 330 ? -23.713 -2.241 17.478 1.00 84.00 330 GLY A C 1
ATOM 2601 O O . GLY A 1 330 ? -24.039 -3.406 17.719 1.00 84.00 330 GLY A O 1
ATOM 2602 N N . TYR A 1 331 ? -24.276 -1.182 18.061 1.00 89.56 331 TYR A N 1
ATOM 2603 C CA . TYR A 1 331 ? -25.374 -1.260 19.023 1.00 89.56 331 TYR A CA 1
ATOM 2604 C C . TYR A 1 331 ? -26.740 -1.352 18.334 1.00 89.56 331 TYR A C 1
ATOM 2606 O O . TYR A 1 331 ? -27.006 -0.662 17.349 1.00 89.56 331 TYR A O 1
ATOM 2614 N N . GLN A 1 332 ? -27.619 -2.185 18.886 1.00 90.69 332 GLN A N 1
ATOM 2615 C CA . GLN A 1 332 ? -29.023 -2.278 18.520 1.00 90.69 332 GLN A CA 1
ATOM 2616 C C . GLN A 1 332 ? -29.883 -2.312 19.800 1.00 90.69 332 GLN A C 1
ATOM 2618 O O . GLN A 1 332 ? -29.672 -3.190 20.645 1.00 90.69 332 GLN A O 1
ATOM 2623 N N . PRO A 1 333 ? -30.844 -1.379 19.958 1.00 89.62 333 PRO A N 1
ATOM 2624 C CA . PRO A 1 333 ? -31.690 -1.314 21.145 1.00 89.62 333 PRO A CA 1
ATOM 2625 C C . PRO A 1 333 ? -32.715 -2.464 21.201 1.00 89.62 333 PRO A C 1
ATOM 2627 O O . PRO A 1 333 ? -33.012 -3.079 20.166 1.00 89.62 333 PRO A O 1
ATOM 2630 N N . PRO A 1 334 ? -33.292 -2.735 22.389 1.00 91.00 334 PRO A N 1
ATOM 2631 C CA . PRO A 1 334 ? -34.418 -3.646 22.554 1.00 91.00 334 PRO A CA 1
ATOM 2632 C C . PRO A 1 334 ? -35.581 -3.282 21.627 1.00 91.00 334 PRO A C 1
ATOM 2634 O O . PRO A 1 334 ? -35.856 -2.116 21.361 1.00 91.00 334 PRO A O 1
ATOM 2637 N N . THR A 1 335 ? -36.279 -4.297 21.123 1.00 82.38 335 THR A N 1
ATOM 2638 C CA . THR A 1 335 ? -37.419 -4.120 20.208 1.00 82.38 335 THR A CA 1
ATOM 2639 C C . THR A 1 335 ? -38.725 -3.826 20.955 1.00 82.38 335 THR A C 1
ATOM 2641 O O . THR A 1 335 ? -39.683 -3.362 20.345 1.00 82.38 335 THR A O 1
ATOM 2644 N N . LYS A 1 336 ? -38.780 -4.067 22.272 1.00 73.75 336 LYS A N 1
ATOM 2645 C CA . LYS A 1 336 ? -39.884 -3.613 23.126 1.00 73.75 336 LYS A CA 1
ATOM 2646 C C . LYS A 1 336 ? -39.594 -2.218 23.671 1.00 73.75 336 LYS A C 1
ATOM 2648 O O . LYS A 1 336 ? -38.589 -2.027 24.350 1.00 73.75 336 LYS A O 1
ATOM 2653 N N . GLU A 1 337 ? -40.500 -1.274 23.430 1.00 53.22 337 GLU A N 1
ATOM 2654 C CA . GLU A 1 337 ? -40.554 -0.034 24.205 1.00 53.22 337 GLU A CA 1
ATOM 2655 C C . GLU A 1 337 ? -40.881 -0.394 25.658 1.00 53.22 337 GLU A C 1
ATOM 2657 O O . GLU A 1 337 ? -41.875 -1.065 25.941 1.00 53.22 337 GLU A O 1
ATOM 2662 N N . GLY A 1 338 ? -40.014 0.000 26.589 1.00 48.34 338 GLY A N 1
ATOM 2663 C CA . GLY A 1 338 ? -40.298 -0.151 28.006 1.00 48.34 338 GLY A CA 1
ATOM 2664 C C . GLY A 1 338 ? -41.503 0.708 28.374 1.00 48.34 338 GLY A C 1
ATOM 2665 O O . GLY A 1 338 ? -41.410 1.931 28.386 1.00 48.34 338 GLY A O 1
ATOM 2666 N N . THR A 1 339 ? -42.622 0.080 28.724 1.00 39.75 339 THR A N 1
ATOM 2667 C CA . THR A 1 339 ? -43.625 0.698 29.594 1.00 39.75 339 THR A CA 1
ATOM 2668 C C . THR A 1 339 ? -42.969 0.968 30.946 1.00 39.75 339 THR A C 1
ATOM 2670 O O . THR A 1 339 ? -42.974 0.107 31.825 1.00 39.75 339 THR A O 1
ATOM 2673 N N . SER A 1 340 ? -42.365 2.144 31.112 1.00 39.53 340 SER A N 1
ATOM 2674 C CA . SER A 1 340 ? -42.016 2.670 32.427 1.00 39.53 340 SER A CA 1
ATOM 2675 C C . SER A 1 340 ? -43.286 3.206 33.094 1.00 39.53 340 SER A C 1
ATOM 2677 O O . SER A 1 340 ? -43.902 4.184 32.678 1.00 39.53 340 SER A O 1
ATOM 2679 N N . SER A 1 341 ? -43.709 2.507 34.138 1.00 36.84 341 SER A N 1
ATOM 2680 C CA . SER A 1 341 ? -44.704 2.938 35.113 1.00 36.84 341 SER A CA 1
ATOM 2681 C C . SER A 1 341 ? -44.144 4.041 36.028 1.00 36.84 341 SER A C 1
ATOM 2683 O O . SER A 1 341 ? -43.149 3.778 36.695 1.00 36.84 341 SER A O 1
ATOM 2685 N N . GLY A 1 342 ? -44.831 5.195 36.124 1.00 32.66 342 GLY A N 1
ATOM 2686 C CA . GLY A 1 342 ? -44.718 6.217 37.194 1.00 32.66 342 GLY A CA 1
ATOM 2687 C C . GLY A 1 342 ? -43.397 7.010 37.217 1.00 32.66 342 GLY A C 1
ATOM 2688 O O . GLY A 1 342 ? -42.329 6.449 37.051 1.00 32.66 342 GLY A O 1
ATOM 2689 N N . THR A 1 343 ? -43.363 8.331 37.390 1.00 33.09 343 THR A N 1
ATOM 2690 C CA . THR A 1 343 ? -44.091 9.117 38.393 1.00 33.09 343 THR A CA 1
ATOM 2691 C C . THR A 1 343 ? -44.300 10.541 37.873 1.00 33.09 343 THR A C 1
ATOM 2693 O O . THR A 1 343 ? -43.366 11.176 37.388 1.00 33.09 343 THR A O 1
ATOM 2696 N N . ALA A 1 344 ? -45.528 11.047 37.993 1.00 40.56 344 ALA A N 1
ATOM 2697 C CA . ALA A 1 344 ? -45.857 12.445 37.759 1.00 40.56 344 ALA A CA 1
ATOM 2698 C C . ALA A 1 344 ? -45.145 13.336 38.792 1.00 40.56 344 ALA A C 1
ATOM 2700 O O . ALA A 1 344 ? -45.377 13.208 39.993 1.00 40.56 344 ALA A O 1
ATOM 2701 N N . GLY A 1 345 ? -44.280 14.229 38.314 1.00 33.16 345 GLY A N 1
ATOM 2702 C CA . GLY A 1 345 ? -43.747 15.349 39.080 1.00 33.16 345 GLY A CA 1
ATOM 2703 C C . GLY A 1 345 ? -44.561 16.597 38.776 1.00 33.16 345 GLY A C 1
ATOM 2704 O O . GLY A 1 345 ? -44.342 17.249 37.760 1.00 33.16 345 GLY A O 1
ATOM 2705 N N . THR A 1 346 ? -45.518 16.893 39.650 1.00 39.69 346 THR A N 1
ATOM 2706 C CA . THR A 1 346 ? -46.131 18.213 39.793 1.00 39.69 346 THR A CA 1
ATOM 2707 C C . THR A 1 346 ? -45.058 19.206 40.227 1.00 39.69 346 THR A C 1
ATOM 2709 O O . THR A 1 346 ? -44.451 19.010 41.279 1.00 39.69 346 THR A O 1
ATOM 2712 N N . THR A 1 347 ? -44.898 20.306 39.497 1.00 39.66 347 THR A N 1
ATOM 2713 C CA . THR A 1 347 ? -44.363 21.537 40.084 1.00 39.66 347 THR A CA 1
ATOM 2714 C C . THR A 1 347 ? -45.200 22.711 39.607 1.00 39.66 347 THR A C 1
ATOM 2716 O O . THR A 1 347 ? -45.279 23.004 38.415 1.00 39.66 347 THR A O 1
ATOM 2719 N N . THR A 1 348 ? -45.886 23.278 40.592 1.00 42.91 348 THR A N 1
ATOM 2720 C CA . THR A 1 348 ? -46.525 24.595 40.645 1.00 42.91 348 THR A CA 1
ATOM 2721 C C . THR A 1 348 ? -45.574 25.735 40.341 1.00 42.91 348 THR A C 1
ATOM 2723 O O . THR A 1 348 ? -44.386 25.590 40.715 1.00 42.91 348 THR A O 1
#

InterPro domains:
  IPR000223 Peptidase S26A, signal peptidase I [PR00727] (30-46)
  IPR000223 Peptidase S26A, signal peptidase I [PR00727] (88-100)
  IPR000223 Peptidase S26A, signal p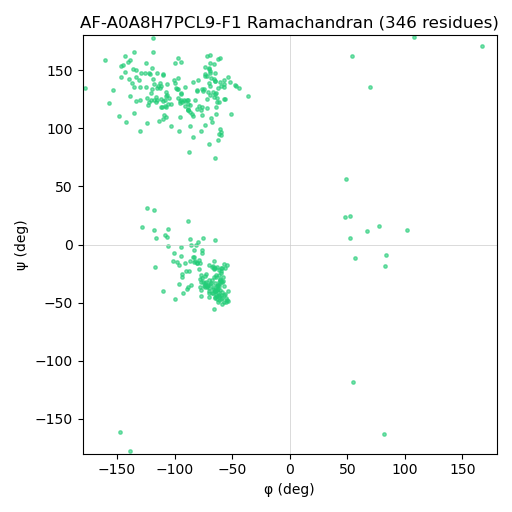eptidase I [PR00727] (114-133)
  IPR002775 DNA/RNA-binding protein Alba-like [PF01918] (224-288)
  IPR019533 Peptidase S26 [PF10502] (20-101)
  IPR019533 Peptidase S26 [cd06530] (33-147)
  IPR036286 LexA/Signal peptidase-like superfamily [SSF51306] (32-160)
  IPR036882 Alba-like domain superfamily [G3DSA:3.30.110.20] (218-321)
  IPR036882 Alba-like domain superfamily [SSF82704] (224-317)
  IPR037730 Mitochondrial inner membrane protease subunit 2 [PTHR46041] (16-171)

Mean predicted aligned error: 19.76 Å

Foldseek 3Di:
DPPVVPPDPVVVVVVVVVVCVVVVVVCVVVQKDKDWDDDDQAPPLWPVDPPPPWTWIFMWGQVVLPVLDDDAQFKFWFQDPVHNVDIDIWGFQFAAQKWAQADPPAPPRDIDHAHHQWTFTGGPDHVGDDGCSHVNIGGSVRTRTTGFFGPPPPVRTDGRDRDDHDPRMDHHPVCVVVVVVVCVVVVVVVCVVPVPPPCPFWDFPDPPPPDDDPDDDDPCPDQAEQEFDLPDDLVVSLVVNLVSCVVPQKHKYKYKANRVVSSVVSVVVNCVVVVQLKKKWKDKDWDWDWTWMDTDPDDPDDIDIDIDIIIMIMMMIGNDDDPVRVVPTDIDHGPDDDPDDDDDDDDD

Nearest PDB structures (foldseek):
  1kn9-assembly4_D  TM=7.685E-01  e=5.217E-06  Escherichia coli K-12
  6ahu-assembly1_G  TM=8.897E-01  e=3.278E-05  Homo sapiens
  6cwx-assembly1_A  TM=8.011E-01  e=4.095E-05  Homo sapiens
  8xao-assembly1_B  TM=7.877E-01  e=4.330E-05  Sulfolobus acidocaldarius DSM 639
  6lt7-assembly1_D  TM=6.044E-01  e=1.018E-05  Homo sapiens

Radius of gyration: 30.46 Å; Cα contacts (8 Å, |Δi|>4): 554; chains: 1; bounding box: 75×66×104 Å

Solvent-accessible surface area (backbone atoms only — not comparable to full-atom values): 20048 Å² total; per-residue (Å²): 133,76,77,73,70,73,72,44,72,65,50,56,49,49,52,54,54,57,69,44,41,65,54,54,49,51,49,54,63,69,31,41,50,76,46,73,58,80,72,58,20,38,23,69,84,39,50,65,61,90,78,68,84,71,58,29,29,30,36,31,28,30,62,61,30,75,74,66,69,79,56,68,23,39,37,32,34,22,48,34,94,91,40,81,92,39,78,43,68,34,29,29,60,38,43,50,60,18,33,36,52,51,53,93,86,23,85,50,86,56,74,42,72,28,51,82,69,21,28,32,36,33,35,68,23,72,92,63,38,93,32,24,52,74,74,41,67,40,56,51,83,40,42,58,20,31,50,49,31,34,64,30,57,71,94,61,48,40,69,59,78,70,46,76,76,57,93,55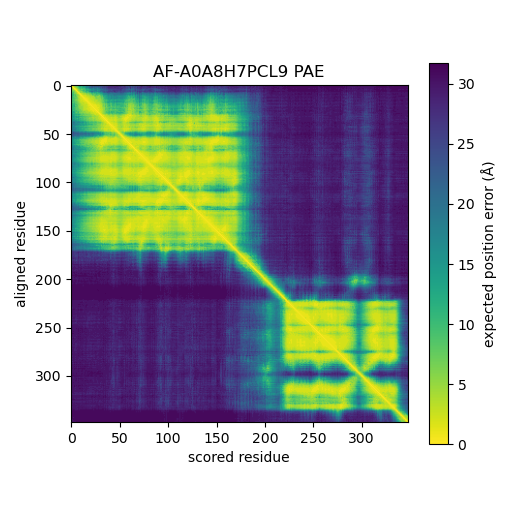,50,51,70,43,77,80,55,56,61,59,52,54,59,48,52,62,57,50,54,60,56,56,51,66,76,59,69,75,68,69,63,90,55,51,50,74,60,72,85,71,87,74,80,82,77,92,68,96,67,80,87,73,62,63,96,36,55,45,80,41,55,72,84,63,62,61,70,62,53,36,54,53,50,50,57,31,28,76,74,59,52,30,29,36,40,34,11,46,54,84,9,35,71,54,38,54,54,36,51,53,51,44,37,57,74,57,63,24,55,41,31,35,34,41,43,80,51,69,45,80,46,77,46,63,37,42,59,46,92,92,58,103,59,76,76,46,76,49,76,42,82,31,50,29,38,40,36,39,41,22,66,63,87,55,78,74,52,56,78,80,26,54,70,43,76,41,78,46,83,78,83,78,78,83,79,91,80,88,78,133

Secondary structure (DSSP, 8-state):
--SSSSS-HHHHHHHHHHHHHHHHHHHHHHHEEEEE--SSTTTTTS--STT-SSPPEEEEESHHHHT----TT-EEEEE-SS-TT-EEEEEEEEETT-EE---TTSS--S-EEPPTTEEEEE-SSGGG--SHHHH-SEEGGGEEEEEEEEEESGGG-EEPP-PPPPTTEEPPHHHHHHHHHHHHHHHHHHTTTSTTS-GGGEEEPP----S---------SSTTEEEEPSSS-HHHHHHHHHHHHHHHSEEEEEEEGGGHHHHHHHHHHHHHHTTT--EEEEEEEEEEEEEEEEEPTTS--PPEEEEEEEEEEEEEEESS--HHHHTTSEEE--SS------------

Organism: Mortierella isabellina (NCBI:txid91625)

pLDDT: mean 74.96, std 20.73, range [22.34, 96.06]